Protein AF-A0A1Q8BHQ6-F1 (afdb_monomer)

Radius of gyration: 21.29 Å; Cα contacts (8 Å, |Δi|>4): 197; chains: 1; bounding box: 58×33×63 Å

Mean predicted aligned error: 10.58 Å

Solvent-accessible surface area (backbone atoms only — not comparable to full-atom values): 11448 Å² total; per-residue (Å²): 136,84,79,79,85,75,80,66,94,53,101,63,82,56,66,85,55,47,62,60,53,54,42,58,58,54,50,49,50,34,38,48,26,17,41,60,26,19,56,52,38,20,46,68,55,30,42,41,68,69,70,59,60,58,68,70,53,74,74,46,101,62,58,72,67,58,57,52,48,53,52,40,52,62,26,45,53,61,33,53,54,51,43,52,53,52,48,52,54,49,44,55,53,48,29,68,66,39,30,83,68,66,74,51,72,68,58,91,42,70,48,58,47,46,40,61,76,44,36,17,55,44,35,29,50,42,27,41,57,50,29,55,60,46,35,75,77,43,85,47,42,69,59,22,26,54,59,26,44,56,55,32,48,68,53,47,50,54,50,51,34,31,77,75,64,78,39,67,77,43,53,68,50,47,50,52,51,33,52,52,50,48,52,48,37,60,52,46,52,52,49,52,56,54,76,67,57,83,81,60,77,86,77,66,81,124

pLDDT: mean 76.46, std 15.58, range [36.22, 93.44]

Sequence (206 aa):
MVIKFEGNKNGGIPAAVLPGLLNSFSFFFVIIAALLPTPIASYSIVGEKVEKSLEPLLATPTTDGEILLGKSIAAFLPTIIATYAGATIFMILIDNVTHSTLGYLYFPNWTIGVILLLLAPLAAVLSVELNVIASARVSDVRAASQLGALMFLPFTAIYVAGEIGLISLDTNNLLIISAIVAALDVVLFRISTATFRRDEILTKWK

Secondary structure (DSSP, 8-state):
--------SS-SPPTTTHHHHHHHHHHHHHHHHHHTHHHHHHHHHHHHHHHTTHHHHTTSSS-HHHHHHHHHHHHHHHHHHHHHHHHHHHHHHHHHHHHHHHSS---S-HHHHHIIIIIHHHHHHHHHHHHHHHHHH-S-HHHHHHHHHTTHHHHHHHHHHHHTTSS--SHHHHHHHHHHHHHHHHHHHHHHHHHHSSSSTTTS--

Structure (mmCIF, N/CA/C/O backbone):
data_AF-A0A1Q8BHQ6-F1
#
_entry.id   AF-A0A1Q8BHQ6-F1
#
loop_
_atom_site.group_PDB
_atom_site.id
_atom_site.type_symbol
_atom_site.label_atom_id
_atom_site.label_alt_id
_atom_site.label_comp_id
_atom_site.label_asym_id
_atom_site.label_entity_id
_atom_site.label_seq_id
_atom_site.pdbx_PDB_ins_code
_atom_site.Cartn_x
_atom_site.Cartn_y
_atom_site.Cartn_z
_atom_site.occupancy
_atom_site.B_iso_or_equiv
_atom_site.auth_seq_id
_atom_site.auth_comp_id
_atom_site.auth_asym_id
_atom_site.auth_atom_id
_atom_site.pdbx_PDB_model_num
ATOM 1 N N . MET A 1 1 ? 20.034 -20.347 -27.333 1.00 39.38 1 MET A N 1
ATOM 2 C CA . MET A 1 1 ? 20.120 -18.985 -27.899 1.00 39.38 1 MET A CA 1
ATOM 3 C C . MET A 1 1 ? 20.861 -18.136 -26.878 1.00 39.38 1 MET A C 1
ATOM 5 O O . MET A 1 1 ? 20.277 -17.712 -25.895 1.00 39.38 1 MET A O 1
ATOM 9 N N . VAL A 1 2 ? 22.185 -18.074 -27.017 1.00 38.75 2 VAL A N 1
ATOM 10 C CA . VAL A 1 2 ? 23.100 -17.431 -26.064 1.00 38.75 2 VAL A CA 1
ATOM 11 C C . VAL A 1 2 ? 23.094 -15.941 -26.379 1.00 38.75 2 VAL A C 1
ATOM 13 O O . VAL A 1 2 ? 23.557 -15.539 -27.446 1.00 38.75 2 VAL A O 1
ATOM 16 N N . ILE A 1 3 ? 22.499 -15.135 -25.504 1.00 50.44 3 ILE A N 1
ATOM 17 C CA . ILE A 1 3 ? 22.493 -13.682 -25.665 1.00 50.44 3 ILE A CA 1
ATOM 18 C C . ILE A 1 3 ? 23.905 -13.196 -25.335 1.00 50.44 3 ILE A C 1
ATOM 20 O O . ILE A 1 3 ? 24.425 -13.434 -24.246 1.00 50.44 3 ILE A O 1
ATOM 24 N N . LYS A 1 4 ? 24.543 -12.591 -26.338 1.00 45.47 4 LYS A N 1
ATOM 25 C CA . LYS A 1 4 ? 25.877 -12.001 -26.272 1.00 45.47 4 LYS A CA 1
ATOM 26 C C . LYS A 1 4 ? 25.941 -10.977 -25.137 1.00 45.47 4 LYS A C 1
ATOM 28 O O . LYS A 1 4 ? 25.281 -9.945 -25.194 1.00 45.47 4 LYS A O 1
ATOM 33 N N . PHE A 1 5 ? 26.792 -11.247 -24.153 1.00 52.66 5 PHE A N 1
ATOM 34 C CA . PHE A 1 5 ? 27.358 -10.229 -23.278 1.00 52.66 5 PHE A CA 1
ATOM 35 C C . PHE A 1 5 ? 28.370 -9.416 -24.093 1.00 52.66 5 PHE A C 1
ATOM 37 O O . PHE A 1 5 ? 29.560 -9.727 -24.116 1.00 52.66 5 PHE A O 1
ATOM 44 N N . GLU A 1 6 ? 27.901 -8.394 -24.806 1.00 47.91 6 GLU A N 1
ATOM 45 C CA . GLU A 1 6 ? 28.789 -7.316 -25.235 1.00 47.91 6 GLU A CA 1
ATOM 46 C C . GLU A 1 6 ? 29.011 -6.389 -24.042 1.00 47.91 6 GLU A C 1
ATOM 48 O O . GLU A 1 6 ? 28.113 -5.686 -23.580 1.00 47.91 6 GLU A O 1
ATOM 53 N N . GLY A 1 7 ? 30.226 -6.467 -23.496 1.00 45.25 7 GLY A N 1
ATOM 54 C CA . GLY A 1 7 ? 30.693 -5.618 -22.415 1.00 45.25 7 GLY A CA 1
ATOM 55 C C . GLY A 1 7 ? 30.651 -4.151 -22.824 1.00 45.25 7 GLY A C 1
ATOM 56 O O . GLY A 1 7 ? 31.408 -3.709 -23.690 1.00 45.25 7 GLY A O 1
ATOM 57 N N . ASN A 1 8 ? 29.782 -3.393 -22.159 1.00 45.91 8 ASN A N 1
ATOM 58 C CA . ASN A 1 8 ? 29.818 -1.942 -22.181 1.00 45.91 8 ASN A CA 1
ATOM 59 C C . ASN A 1 8 ? 31.085 -1.478 -21.441 1.00 45.91 8 ASN A C 1
ATOM 61 O O . ASN A 1 8 ? 31.296 -1.815 -20.278 1.00 45.91 8 ASN A O 1
ATOM 65 N N . LYS A 1 9 ? 31.946 -0.723 -22.131 1.00 49.06 9 LYS A N 1
ATOM 66 C CA . LYS A 1 9 ? 33.250 -0.232 -21.643 1.00 49.06 9 LYS A CA 1
ATOM 67 C C . LYS A 1 9 ? 33.161 0.918 -20.632 1.00 49.06 9 LYS A C 1
ATOM 69 O O . LYS A 1 9 ? 34.187 1.469 -20.252 1.00 49.06 9 LYS A O 1
ATOM 74 N N . ASN A 1 10 ? 31.966 1.230 -20.147 1.00 47.62 10 ASN A N 1
ATOM 75 C CA . ASN A 1 10 ? 31.750 2.081 -18.989 1.00 47.62 10 ASN A CA 1
ATOM 76 C C . ASN A 1 10 ? 31.107 1.197 -17.924 1.00 47.62 10 ASN A C 1
ATOM 78 O O . ASN A 1 10 ? 30.099 0.563 -18.221 1.00 47.62 10 ASN A O 1
ATOM 82 N N . GLY A 1 11 ? 31.651 1.151 -16.706 1.00 54.62 11 GLY A N 1
ATOM 83 C CA . GLY A 1 11 ? 31.110 0.383 -15.572 1.00 54.62 11 GLY A CA 1
ATOM 84 C C . GLY A 1 11 ? 29.730 0.842 -15.069 1.00 54.62 11 GLY A C 1
ATOM 85 O O . GLY A 1 11 ? 29.457 0.757 -13.877 1.00 54.62 11 GLY A O 1
ATOM 86 N N . GLY A 1 12 ? 28.885 1.376 -15.953 1.00 60.91 12 GLY A N 1
ATOM 87 C CA . GLY A 1 12 ? 27.490 1.706 -15.714 1.00 60.91 12 GLY A CA 1
ATOM 88 C C . GLY A 1 12 ? 26.578 0.503 -15.947 1.00 60.91 12 GLY A C 1
ATOM 89 O O . GLY A 1 12 ? 26.888 -0.412 -16.712 1.00 60.91 12 GLY A O 1
ATOM 90 N N . ILE A 1 13 ? 25.435 0.519 -15.266 1.00 68.44 13 ILE A N 1
ATOM 91 C CA . ILE A 1 13 ? 24.413 -0.528 -15.334 1.00 68.44 13 ILE A CA 1
ATOM 92 C C . ILE A 1 13 ? 23.936 -0.687 -16.794 1.00 68.44 13 ILE A C 1
ATOM 94 O O . ILE A 1 13 ? 23.644 0.320 -17.444 1.00 68.44 13 ILE A O 1
ATOM 98 N N . PRO A 1 14 ? 23.833 -1.919 -17.333 1.00 76.69 14 PRO A N 1
ATOM 99 C CA . PRO A 1 14 ? 23.330 -2.140 -18.686 1.00 76.69 14 PRO A CA 1
ATOM 100 C C . PRO A 1 14 ? 21.912 -1.582 -18.864 1.00 76.69 14 PRO A C 1
ATOM 102 O O . PRO A 1 14 ? 21.030 -1.851 -18.047 1.00 76.69 14 PRO A O 1
ATOM 105 N N . ALA A 1 15 ? 21.662 -0.891 -19.981 1.00 75.38 15 ALA A N 1
ATOM 106 C CA . ALA A 1 15 ? 20.353 -0.308 -20.300 1.00 75.38 15 ALA A CA 1
ATOM 107 C C . ALA A 1 15 ? 19.204 -1.339 -20.317 1.00 75.38 15 ALA A C 1
ATOM 109 O O . ALA A 1 15 ? 18.057 -0.981 -20.085 1.00 75.38 15 ALA A O 1
ATOM 110 N N . ALA A 1 16 ? 19.506 -2.624 -20.539 1.00 77.06 16 ALA A N 1
ATOM 111 C CA . ALA A 1 16 ? 18.526 -3.711 -20.507 1.00 77.06 16 ALA A CA 1
ATOM 112 C C . ALA A 1 16 ? 18.042 -4.077 -19.090 1.00 77.06 16 ALA A C 1
ATOM 114 O O . ALA A 1 16 ? 16.918 -4.543 -18.931 1.00 77.06 16 ALA A O 1
ATOM 115 N N . VAL A 1 17 ? 18.877 -3.883 -18.064 1.00 80.81 17 VAL A N 1
ATOM 116 C CA . VAL A 1 17 ? 18.560 -4.245 -16.666 1.00 80.81 17 VAL A CA 1
ATOM 117 C C . VAL A 1 17 ? 17.918 -3.070 -15.925 1.00 80.81 17 VAL A C 1
ATOM 119 O O . VAL A 1 17 ? 17.148 -3.256 -14.985 1.00 80.81 17 VAL A O 1
ATOM 122 N N . LEU A 1 18 ? 18.206 -1.849 -16.380 1.00 82.81 18 LEU A N 1
ATOM 123 C CA . LEU A 1 18 ? 17.809 -0.617 -15.714 1.00 82.81 18 LEU A CA 1
ATOM 124 C C . LEU A 1 18 ? 16.280 -0.473 -15.530 1.00 82.81 18 LEU A C 1
ATOM 126 O O . LEU A 1 18 ? 15.874 -0.210 -14.402 1.00 82.81 18 LEU A O 1
ATOM 130 N N . PRO A 1 19 ? 15.408 -0.732 -16.529 1.00 82.56 19 PRO A N 1
ATOM 131 C CA . PRO A 1 19 ? 13.952 -0.654 -16.349 1.00 82.56 19 PRO A CA 1
ATOM 132 C C . PRO A 1 19 ? 13.392 -1.589 -15.270 1.00 82.56 19 PRO A C 1
ATOM 134 O O . PRO A 1 19 ? 12.522 -1.195 -14.496 1.00 82.56 19 PRO A O 1
ATOM 137 N N . GLY A 1 20 ? 13.905 -2.823 -15.191 1.00 81.00 20 GLY A N 1
ATOM 138 C CA . GLY A 1 20 ? 13.479 -3.787 -14.173 1.00 81.00 20 GLY A CA 1
ATOM 139 C C . GLY A 1 20 ? 13.805 -3.288 -12.769 1.00 81.00 20 GLY A C 1
ATOM 140 O O . GLY A 1 20 ? 12.936 -3.245 -11.904 1.00 81.00 20 GLY A O 1
ATOM 141 N N . LEU A 1 21 ? 15.029 -2.792 -12.589 1.00 84.44 21 LEU A N 1
ATOM 142 C CA . LEU A 1 21 ? 15.500 -2.230 -11.327 1.00 84.44 21 LEU A CA 1
ATOM 143 C C . LEU A 1 21 ? 14.734 -0.954 -10.932 1.00 84.44 21 LEU A C 1
ATOM 145 O O . LEU A 1 21 ? 14.407 -0.767 -9.762 1.00 84.44 21 LEU A O 1
ATOM 149 N N . LEU A 1 22 ? 14.370 -0.104 -11.899 1.00 87.19 22 LEU A N 1
ATOM 150 C CA . LEU A 1 22 ? 13.527 1.071 -11.650 1.00 87.19 22 LEU A CA 1
ATOM 151 C C . LEU A 1 22 ? 12.103 0.695 -11.210 1.00 87.19 22 LEU A C 1
ATOM 153 O O . LEU A 1 22 ? 11.532 1.377 -10.355 1.00 87.19 22 LEU A O 1
ATOM 157 N N . ASN A 1 23 ? 11.532 -0.390 -11.740 1.00 86.31 23 ASN A N 1
ATOM 158 C CA . ASN A 1 23 ? 10.233 -0.898 -11.284 1.00 86.31 23 ASN A CA 1
ATOM 159 C C . ASN A 1 23 ? 10.312 -1.445 -9.858 1.00 86.31 23 ASN A C 1
ATOM 161 O O . ASN A 1 23 ? 9.473 -1.093 -9.027 1.00 86.31 23 ASN A O 1
ATOM 165 N N . SER A 1 24 ? 11.353 -2.219 -9.548 1.00 86.81 24 SER A N 1
ATOM 166 C CA . SER A 1 24 ? 11.625 -2.681 -8.187 1.00 86.81 24 SER A CA 1
ATOM 167 C C . SER A 1 24 ? 11.776 -1.515 -7.211 1.00 86.81 24 SER A C 1
ATOM 169 O O . SER A 1 24 ? 11.160 -1.505 -6.147 1.00 86.81 24 SER A O 1
ATOM 171 N N . PHE A 1 25 ? 12.513 -0.470 -7.596 1.00 88.75 25 PHE A N 1
ATOM 172 C CA . PHE A 1 25 ? 12.672 0.719 -6.761 1.00 88.75 25 PHE A CA 1
ATOM 173 C C . PHE A 1 25 ? 11.379 1.515 -6.584 1.00 88.75 25 PHE A C 1
ATOM 175 O O . PHE A 1 25 ? 11.115 2.045 -5.505 1.00 88.75 25 PHE A O 1
ATOM 182 N N . SER A 1 26 ? 10.525 1.541 -7.605 1.00 89.56 26 SER A N 1
ATOM 183 C CA . SER A 1 26 ? 9.204 2.165 -7.507 1.00 89.56 26 SER A CA 1
ATOM 184 C C . SER A 1 26 ? 8.312 1.460 -6.477 1.00 89.56 26 SER A C 1
ATOM 186 O O . SER A 1 26 ? 7.470 2.099 -5.847 1.00 89.56 26 SER A O 1
ATOM 188 N N . PHE A 1 27 ? 8.512 0.159 -6.240 1.00 90.38 27 PHE A N 1
ATOM 189 C CA . PHE A 1 27 ? 7.738 -0.596 -5.255 1.00 90.38 27 PHE A CA 1
ATOM 190 C C . PHE A 1 27 ? 7.980 -0.129 -3.807 1.00 90.38 27 PHE A C 1
ATOM 192 O O . PHE A 1 27 ? 7.087 -0.247 -2.966 1.00 90.38 27 PHE A O 1
ATOM 199 N N . PHE A 1 28 ? 9.125 0.495 -3.502 1.00 91.88 28 PHE A N 1
ATOM 200 C CA . PHE A 1 28 ? 9.356 1.074 -2.172 1.00 91.88 28 PHE A CA 1
ATOM 201 C C . PHE A 1 28 ? 8.332 2.153 -1.807 1.00 91.88 28 PHE A C 1
ATOM 203 O O . PHE A 1 28 ? 8.046 2.320 -0.623 1.00 91.88 28 PHE A O 1
ATOM 210 N N . PHE A 1 29 ? 7.711 2.835 -2.776 1.00 91.38 29 PHE A N 1
ATOM 211 C CA . PHE A 1 29 ? 6.634 3.786 -2.481 1.00 91.38 29 PHE A CA 1
ATOM 212 C C . PHE A 1 29 ? 5.404 3.118 -1.859 1.00 91.38 29 PHE A C 1
ATOM 214 O O . PHE A 1 29 ? 4.754 3.736 -1.019 1.00 91.38 29 PHE A O 1
ATOM 221 N N . VAL A 1 30 ? 5.124 1.854 -2.195 1.00 91.31 30 VAL A N 1
ATOM 222 C CA . VAL A 1 30 ? 4.065 1.058 -1.549 1.00 91.31 30 VAL A CA 1
ATOM 223 C C . VAL A 1 30 ? 4.426 0.786 -0.093 1.00 91.31 30 VAL A C 1
ATOM 225 O O . VAL A 1 30 ? 3.611 0.991 0.801 1.00 91.31 30 VAL A O 1
ATOM 228 N N . ILE A 1 31 ? 5.672 0.372 0.154 1.00 91.88 31 ILE A N 1
ATOM 229 C CA . ILE A 1 31 ? 6.175 0.089 1.504 1.00 91.88 31 ILE A CA 1
ATOM 230 C C . ILE A 1 31 ? 6.127 1.360 2.362 1.00 91.88 31 ILE A C 1
ATOM 232 O O . ILE A 1 31 ? 5.671 1.324 3.504 1.00 91.88 31 ILE A O 1
ATOM 236 N N . ILE A 1 32 ? 6.542 2.499 1.802 1.00 90.81 32 ILE A N 1
ATOM 237 C CA . ILE A 1 32 ? 6.482 3.806 2.465 1.00 90.81 32 ILE A CA 1
ATOM 238 C C . ILE A 1 32 ? 5.027 4.194 2.759 1.00 90.81 32 ILE A C 1
ATOM 240 O O . ILE A 1 32 ? 4.728 4.586 3.885 1.00 90.81 32 ILE A O 1
ATOM 244 N N . ALA A 1 33 ? 4.117 4.047 1.790 1.00 89.75 33 ALA A N 1
ATOM 245 C CA . ALA A 1 33 ? 2.696 4.345 1.977 1.00 89.75 33 ALA A CA 1
ATOM 246 C C . ALA A 1 33 ? 2.047 3.476 3.066 1.00 89.75 33 ALA A C 1
ATOM 248 O O . ALA A 1 33 ? 1.189 3.959 3.797 1.00 89.75 33 ALA A O 1
ATOM 249 N N . ALA A 1 34 ? 2.490 2.226 3.220 1.00 88.88 34 ALA A N 1
ATOM 250 C CA . ALA A 1 34 ? 2.049 1.350 4.302 1.00 88.88 34 ALA A CA 1
ATOM 251 C C . ALA A 1 34 ? 2.656 1.725 5.667 1.00 88.88 34 ALA A C 1
ATOM 253 O O . ALA A 1 34 ? 2.024 1.515 6.699 1.00 88.88 34 ALA A O 1
ATOM 254 N N . LEU A 1 35 ? 3.878 2.266 5.708 1.00 88.75 35 LEU A N 1
ATOM 255 C CA . LEU A 1 35 ? 4.600 2.519 6.962 1.00 88.75 35 LEU A CA 1
ATOM 256 C C . LEU A 1 35 ? 4.298 3.893 7.579 1.00 88.75 35 LEU A C 1
ATOM 258 O O . LEU A 1 35 ? 4.186 4.013 8.799 1.00 88.75 35 LEU A O 1
ATOM 262 N N . LEU A 1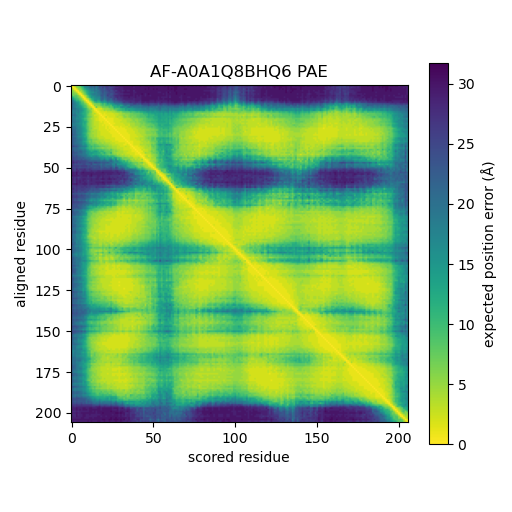 36 ? 4.162 4.929 6.750 1.00 87.06 36 LEU A N 1
ATOM 263 C CA . LEU A 1 36 ? 3.931 6.310 7.187 1.00 87.06 36 LEU A CA 1
ATOM 264 C C . LEU A 1 36 ? 2.669 6.547 8.047 1.00 87.06 36 LEU A C 1
ATOM 266 O O . LEU A 1 36 ? 2.765 7.333 8.994 1.00 87.06 36 LEU A O 1
ATOM 270 N N . PRO A 1 37 ? 1.509 5.904 7.798 1.00 85.12 37 PRO A N 1
ATOM 271 C CA . PRO A 1 37 ? 0.298 6.195 8.554 1.00 85.12 37 PRO A CA 1
ATOM 272 C C . PRO A 1 37 ? 0.308 5.537 9.940 1.00 85.12 37 PRO A C 1
ATOM 274 O O . PRO A 1 37 ? -0.379 6.013 10.841 1.00 85.12 37 PRO A O 1
ATOM 277 N N . THR A 1 38 ? 1.120 4.497 10.152 1.00 83.38 38 THR A N 1
ATOM 278 C CA . THR A 1 38 ? 1.218 3.737 11.407 1.00 83.38 38 THR A CA 1
ATOM 279 C C . THR A 1 38 ? 1.436 4.591 12.658 1.00 83.38 38 THR A C 1
ATOM 281 O O . THR A 1 38 ? 0.634 4.485 13.593 1.00 83.38 38 THR A O 1
ATOM 284 N N . PRO A 1 39 ? 2.489 5.429 12.744 1.00 80.00 39 PRO A N 1
ATOM 285 C CA . PRO A 1 39 ? 2.708 6.250 13.928 1.00 80.00 39 PRO A CA 1
ATOM 286 C C . PRO A 1 39 ? 1.569 7.255 14.129 1.00 80.00 39 PRO A C 1
ATOM 288 O O . PRO A 1 39 ? 1.108 7.422 15.254 1.00 80.00 39 PRO A O 1
ATOM 291 N N . ILE A 1 40 ? 1.065 7.869 13.055 1.00 79.94 40 ILE A N 1
ATOM 292 C CA . ILE A 1 40 ? -0.009 8.869 13.132 1.00 79.94 40 ILE A CA 1
ATOM 293 C C . ILE A 1 40 ? -1.297 8.228 13.674 1.00 79.94 40 ILE A C 1
ATOM 295 O O . ILE A 1 40 ? -1.915 8.760 14.599 1.00 79.94 40 ILE A O 1
ATOM 299 N N . ALA A 1 41 ? -1.663 7.051 13.161 1.00 76.62 41 ALA A N 1
ATOM 300 C CA . ALA A 1 41 ? -2.818 6.288 13.622 1.00 76.62 41 ALA A CA 1
ATOM 301 C C . ALA A 1 41 ? -2.651 5.822 15.080 1.00 76.62 41 ALA A C 1
ATOM 303 O O . ALA A 1 41 ? -3.554 6.004 15.896 1.00 76.62 41 ALA A O 1
ATOM 304 N N . SER A 1 42 ? -1.477 5.292 15.438 1.00 75.69 42 SER A N 1
ATOM 305 C CA . SER A 1 42 ? -1.194 4.812 16.798 1.00 75.69 42 SER A CA 1
ATOM 306 C C . SER A 1 42 ? -1.296 5.923 17.846 1.00 75.69 42 SER A C 1
ATOM 308 O O . SER A 1 42 ? -1.910 5.721 18.893 1.00 75.69 42 SER A O 1
ATOM 310 N N . TYR A 1 43 ? -0.737 7.104 17.565 1.00 74.06 43 TYR A N 1
ATOM 311 C CA . TYR A 1 43 ? -0.825 8.252 18.472 1.00 74.06 43 TYR A CA 1
ATOM 312 C C . TYR A 1 43 ? -2.254 8.788 18.591 1.00 74.06 43 TYR A C 1
ATOM 314 O O . TYR A 1 43 ? -2.686 9.100 19.697 1.00 74.06 43 TYR A O 1
ATOM 322 N N . SER A 1 44 ? -3.004 8.845 17.488 1.00 73.00 44 SER A N 1
ATOM 323 C CA . SER A 1 44 ? -4.376 9.369 17.493 1.00 73.00 44 SER A CA 1
ATOM 324 C C . SER A 1 44 ? -5.358 8.499 18.290 1.00 73.00 44 SER A C 1
ATOM 326 O O . SER A 1 44 ? -6.329 9.027 18.830 1.00 73.00 44 SER A O 1
ATOM 328 N N . ILE A 1 45 ? -5.105 7.186 18.378 1.00 68.19 45 ILE A N 1
ATOM 329 C CA . ILE A 1 45 ? -5.995 6.221 19.045 1.00 68.19 45 ILE A CA 1
ATOM 330 C C . ILE A 1 45 ? -5.524 5.905 20.468 1.00 68.19 45 ILE A C 1
ATOM 332 O O . ILE A 1 45 ? -6.289 6.004 21.426 1.00 68.19 45 ILE A O 1
ATOM 336 N N . VAL A 1 46 ? -4.257 5.512 20.629 1.00 63.22 46 VAL A N 1
ATOM 337 C CA . VAL A 1 46 ? -3.736 5.085 21.936 1.00 63.22 46 VAL A CA 1
ATOM 338 C C . VAL A 1 46 ? -3.385 6.286 22.810 1.00 63.22 46 VAL A C 1
ATOM 340 O O . VAL A 1 46 ? -3.530 6.206 24.026 1.00 63.22 46 VAL A O 1
ATOM 343 N N . GLY A 1 47 ? -2.990 7.415 22.212 1.00 55.84 47 GLY A N 1
ATOM 344 C CA . GLY A 1 47 ? -2.727 8.655 22.947 1.00 55.84 47 GLY A CA 1
ATOM 345 C C . GLY A 1 47 ? -3.947 9.125 23.740 1.00 55.84 47 GLY A C 1
ATOM 346 O O . GLY A 1 47 ? -3.830 9.386 24.932 1.00 55.84 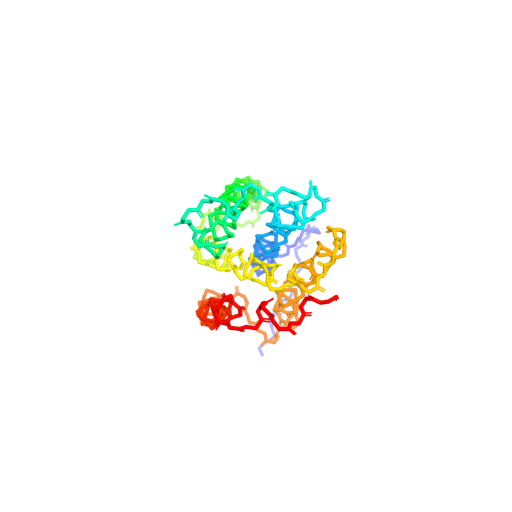47 GLY A O 1
ATOM 347 N N . GLU A 1 48 ? -5.138 9.101 23.138 1.00 63.69 48 GLU A N 1
ATOM 348 C CA . GLU A 1 48 ? -6.385 9.468 23.833 1.00 63.69 48 GLU A CA 1
ATOM 349 C C . GLU A 1 48 ? -6.758 8.504 24.962 1.00 63.69 48 GLU A C 1
ATOM 351 O O . GLU A 1 48 ? -7.254 8.923 26.011 1.00 63.69 48 GLU A O 1
ATOM 356 N N . LYS A 1 49 ? -6.460 7.211 24.791 1.00 59.53 49 LYS A N 1
ATOM 357 C CA . LYS A 1 49 ? -6.644 6.201 25.841 1.00 59.53 49 LYS A CA 1
ATOM 358 C C . LYS A 1 49 ? -5.734 6.464 27.048 1.00 59.53 49 LYS A C 1
ATOM 360 O O . LYS A 1 49 ? -6.143 6.216 28.180 1.00 59.53 49 LYS A O 1
ATOM 365 N N . VAL A 1 50 ? -4.520 6.970 26.814 1.00 55.50 50 VAL A N 1
ATOM 366 C CA . VAL A 1 50 ? -3.538 7.313 27.859 1.00 55.50 50 VAL A CA 1
ATOM 367 C C . VAL A 1 50 ? -3.864 8.656 28.524 1.00 55.50 50 VAL A C 1
ATOM 369 O O . VAL A 1 50 ? -3.727 8.778 29.741 1.00 55.50 50 VAL A O 1
ATOM 372 N N . GLU A 1 51 ? -4.351 9.638 27.764 1.00 57.34 51 GLU A N 1
ATOM 373 C CA . GLU A 1 51 ? -4.694 10.981 28.262 1.00 57.34 51 GLU A CA 1
ATOM 374 C C . GLU A 1 51 ? -6.049 11.058 28.996 1.00 57.34 51 GLU A C 1
ATOM 376 O O . GLU A 1 51 ? -6.396 12.112 29.526 1.00 57.34 51 GLU A O 1
ATOM 381 N N . LYS A 1 52 ? -6.806 9.951 29.086 1.00 56.59 52 LYS A N 1
ATOM 382 C CA . LYS A 1 52 ? -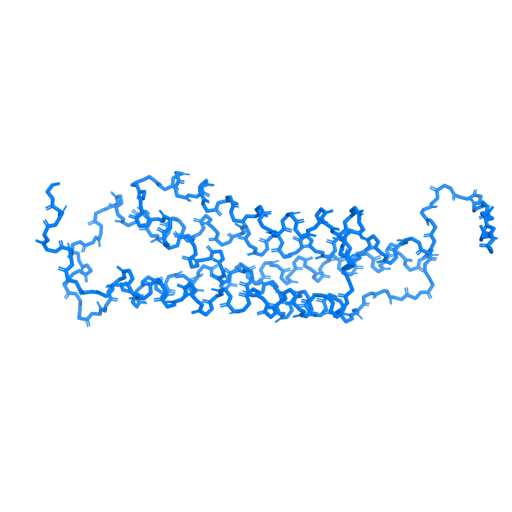8.148 9.874 29.707 1.00 56.59 52 LYS A CA 1
ATOM 383 C C . LYS A 1 52 ? -9.193 10.822 29.092 1.00 56.59 52 LYS A C 1
ATOM 385 O O . LYS A 1 52 ? -10.201 11.125 29.726 1.00 56.59 52 LYS A O 1
ATOM 390 N N . SER A 1 53 ? -9.033 11.232 27.835 1.00 54.53 53 SER A N 1
ATOM 391 C CA . SER A 1 53 ? -10.009 12.079 27.127 1.00 54.53 53 SER A CA 1
ATOM 392 C C . SER A 1 53 ? -11.236 11.313 26.596 1.00 54.53 53 SER A C 1
ATOM 394 O O . SER A 1 53 ? -12.009 11.847 25.804 1.00 54.53 53 SER A O 1
ATOM 396 N N . LEU A 1 54 ? -11.448 10.069 27.042 1.00 50.12 54 LEU A N 1
ATOM 397 C CA . LEU A 1 54 ? -12.605 9.242 26.678 1.00 50.12 54 LEU A CA 1
ATOM 398 C C . LEU A 1 54 ? -13.870 9.576 27.495 1.00 50.12 54 LEU A C 1
ATOM 400 O O . LEU A 1 54 ? -14.974 9.291 27.039 1.00 50.12 54 LEU A O 1
ATOM 404 N N . GLU A 1 55 ? -13.741 10.219 28.664 1.00 52.75 55 GLU A N 1
ATOM 405 C CA . GLU A 1 55 ? -14.894 10.635 29.487 1.00 52.75 55 GLU A CA 1
ATOM 406 C C . GLU A 1 55 ? -15.763 11.721 28.808 1.00 52.75 55 GLU A C 1
ATOM 408 O O . GLU A 1 55 ? -16.988 11.597 28.835 1.00 52.75 55 GLU A O 1
ATOM 413 N N . PRO A 1 56 ? -15.194 12.742 28.130 1.00 48.69 56 PRO A N 1
ATOM 414 C CA . PRO A 1 56 ? -15.973 13.716 27.361 1.00 48.69 56 PRO A CA 1
ATOM 415 C C . PRO A 1 56 ? -16.546 13.172 26.042 1.00 48.69 56 PRO A C 1
ATOM 417 O O . PRO A 1 56 ? -17.531 13.713 25.547 1.00 48.69 56 PRO A O 1
ATOM 420 N N . LEU A 1 57 ? -15.954 12.118 25.465 1.00 48.25 57 LEU A N 1
ATOM 421 C CA . LEU A 1 57 ? -16.382 11.549 24.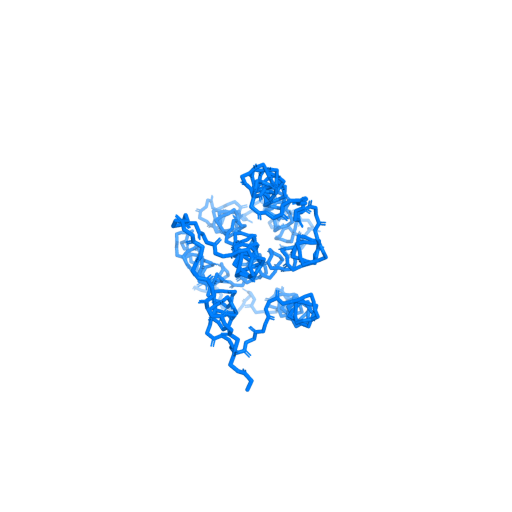178 1.00 48.25 57 LEU A CA 1
ATOM 422 C C . LEU A 1 57 ? -17.650 10.681 24.320 1.00 48.25 57 LEU A C 1
ATOM 424 O O . LEU A 1 57 ? -18.518 10.696 23.449 1.00 48.25 57 LEU A O 1
ATOM 428 N N . LEU A 1 58 ? -17.809 10.019 25.473 1.00 48.22 58 LEU A N 1
ATOM 429 C CA . LEU A 1 58 ? -19.023 9.286 25.869 1.00 48.22 58 LEU A CA 1
ATOM 430 C C . LEU A 1 58 ? -20.247 10.196 26.097 1.00 48.22 58 LEU A C 1
ATOM 432 O O . LEU A 1 58 ? -21.368 9.703 26.222 1.00 48.22 58 LEU A O 1
ATOM 436 N N . ALA A 1 59 ? -20.047 11.517 26.162 1.00 47.81 59 ALA A N 1
ATOM 437 C CA . ALA A 1 59 ? -21.111 12.508 26.316 1.00 47.81 59 ALA A CA 1
ATOM 438 C C . ALA A 1 59 ? -21.655 13.029 24.970 1.00 47.81 59 ALA A C 1
ATOM 440 O O . ALA A 1 59 ? -22.641 13.771 24.955 1.00 47.81 59 ALA A O 1
ATOM 441 N N . THR A 1 60 ? -21.048 12.643 23.839 1.00 52.03 60 THR A N 1
ATOM 442 C CA . THR A 1 60 ? -21.518 12.999 22.491 1.00 52.03 60 THR A CA 1
ATOM 443 C C . THR A 1 60 ? -22.301 11.855 21.835 1.00 52.03 60 THR A C 1
ATOM 445 O O . THR A 1 60 ? -21.913 10.698 21.964 1.00 52.03 60 THR A O 1
ATOM 448 N N . PRO A 1 61 ? -23.393 12.136 21.096 1.00 46.44 61 PRO A N 1
ATOM 449 C CA . PRO A 1 61 ? -24.247 11.123 20.470 1.00 46.44 61 PRO A CA 1
ATOM 450 C C . PRO A 1 61 ? -23.650 10.588 19.152 1.00 46.44 61 PRO A C 1
ATOM 452 O O . PRO A 1 61 ? -24.376 10.383 18.180 1.00 46.44 61 PRO A O 1
ATOM 455 N N . THR A 1 62 ? -22.332 10.392 19.098 1.00 51.84 62 THR A N 1
ATOM 456 C CA . THR A 1 62 ? -21.589 9.949 17.907 1.00 51.84 62 THR A CA 1
ATOM 457 C C . THR A 1 62 ? -20.943 8.599 18.205 1.00 51.84 62 THR A C 1
ATOM 459 O O . THR A 1 62 ? -20.463 8.379 19.314 1.00 51.84 62 THR A O 1
ATOM 462 N N . THR A 1 63 ? -20.936 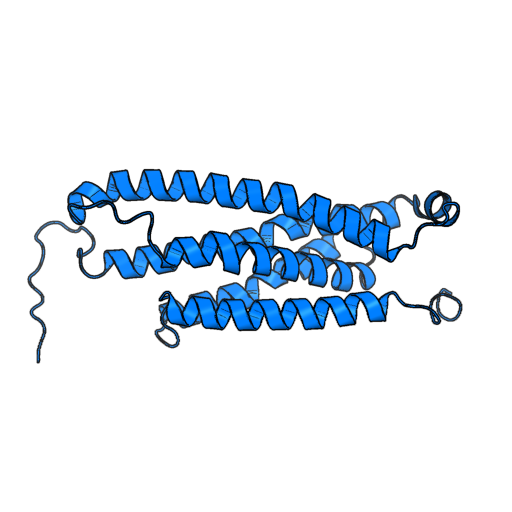7.669 17.252 1.00 56.38 63 THR A N 1
ATOM 463 C CA . THR A 1 63 ? -20.442 6.306 17.505 1.00 56.38 63 THR A CA 1
ATOM 464 C C . THR A 1 63 ? -18.910 6.306 17.606 1.00 56.38 63 THR A C 1
ATOM 466 O O . THR A 1 63 ? -18.256 6.853 16.720 1.00 56.38 63 THR A O 1
ATOM 469 N N . ASP A 1 64 ? -18.311 5.643 18.606 1.00 56.81 64 ASP A N 1
ATOM 470 C CA . ASP A 1 64 ? -16.841 5.559 18.775 1.00 56.81 64 ASP A CA 1
ATOM 471 C C . ASP A 1 64 ? -16.111 5.141 17.483 1.00 56.81 64 ASP A C 1
ATOM 473 O O . ASP A 1 64 ? -15.043 5.659 17.156 1.00 56.81 64 ASP A O 1
ATOM 477 N N . GLY A 1 65 ? -16.730 4.253 16.695 1.00 54.81 65 GLY A N 1
ATOM 478 C CA . GLY A 1 65 ? -16.217 3.806 15.398 1.00 54.81 65 GLY A CA 1
ATOM 479 C C . GLY A 1 65 ? -16.186 4.890 14.312 1.00 54.81 65 GLY A C 1
ATOM 480 O O . GLY A 1 65 ? -15.293 4.874 13.472 1.00 54.81 65 GLY A O 1
ATOM 481 N N . GLU A 1 66 ? -17.104 5.858 14.325 1.00 57.16 66 GLU A N 1
ATOM 482 C CA . GLU A 1 66 ? -17.122 6.971 13.360 1.00 57.16 66 GLU A CA 1
ATOM 483 C C . GLU A 1 66 ? -16.021 7.988 13.674 1.00 57.16 66 GLU A C 1
ATOM 485 O O . GLU A 1 66 ? -15.365 8.497 12.764 1.00 57.16 66 GLU A O 1
ATOM 490 N N . ILE A 1 67 ? -15.756 8.228 14.962 1.00 61.56 67 ILE A N 1
ATOM 491 C CA . ILE A 1 67 ? -14.662 9.099 15.409 1.00 61.56 67 ILE A CA 1
ATOM 492 C C . ILE A 1 67 ? -13.305 8.455 15.093 1.00 61.56 67 ILE A C 1
ATOM 494 O O . ILE A 1 67 ? -12.412 9.112 14.547 1.00 61.56 67 ILE A O 1
ATOM 498 N N . LEU A 1 68 ? -13.168 7.153 15.355 1.00 63.81 68 LEU A N 1
ATOM 499 C CA . LEU A 1 68 ? -11.989 6.365 14.991 1.00 63.81 68 LEU A CA 1
ATOM 500 C C . LEU A 1 68 ? -11.733 6.346 13.481 1.00 63.81 68 LEU A C 1
ATOM 502 O O . LEU A 1 68 ? -10.591 6.541 13.057 1.00 63.81 68 LEU A O 1
ATOM 506 N N . LEU A 1 69 ? -12.776 6.162 12.666 1.00 62.00 69 LEU A N 1
ATOM 507 C CA . LEU A 1 69 ? -12.670 6.221 11.206 1.00 62.00 69 LEU A CA 1
ATOM 508 C C . LEU A 1 69 ? -12.295 7.628 10.721 1.00 62.00 69 LEU A C 1
ATOM 510 O O . LEU A 1 69 ? -11.419 7.762 9.869 1.00 62.00 69 LEU A O 1
ATOM 514 N N . GLY A 1 70 ? -12.873 8.685 11.298 1.00 63.16 70 GLY A N 1
ATOM 515 C CA . GLY A 1 70 ? -12.512 10.068 10.969 1.00 63.16 70 GLY A CA 1
ATOM 516 C C . GLY A 1 70 ? -11.037 10.380 11.250 1.00 63.16 70 GLY A C 1
ATOM 517 O O . GLY A 1 70 ? -10.344 10.953 10.408 1.00 63.16 70 GLY A O 1
ATOM 518 N N . LYS A 1 71 ? -10.517 9.928 12.396 1.00 69.06 71 LYS A N 1
ATOM 519 C CA . LYS A 1 71 ? -9.094 10.053 12.769 1.00 69.06 71 LYS A CA 1
ATOM 520 C C . LYS A 1 71 ? -8.166 9.244 11.870 1.00 69.06 71 LYS A C 1
ATOM 522 O O . LYS A 1 71 ? -7.088 9.706 11.506 1.00 69.06 71 LYS A O 1
ATOM 527 N N . SER A 1 72 ? -8.608 8.050 11.501 1.00 69.44 72 SER A N 1
ATOM 528 C CA . SER A 1 72 ? -7.921 7.153 10.574 1.00 69.44 72 SER A CA 1
ATOM 529 C C . SER A 1 72 ? -7.775 7.792 9.187 1.00 69.44 72 SER A C 1
ATOM 531 O O . SER A 1 72 ? -6.683 7.816 8.618 1.00 69.44 72 SER A O 1
ATOM 533 N N . ILE A 1 73 ? -8.837 8.428 8.685 1.00 71.62 73 ILE A N 1
ATOM 534 C CA . ILE A 1 73 ? -8.818 9.193 7.428 1.00 71.62 73 ILE A CA 1
ATOM 535 C C . ILE A 1 73 ? -7.920 10.437 7.545 1.00 71.62 73 ILE A C 1
ATOM 537 O O . ILE A 1 73 ? -7.182 10.761 6.611 1.00 71.62 73 ILE A O 1
ATOM 541 N N . ALA A 1 74 ? -7.915 11.105 8.703 1.00 75.38 74 ALA A N 1
ATOM 542 C CA . ALA A 1 74 ? -7.025 12.237 8.962 1.00 75.38 74 ALA A CA 1
ATOM 543 C C . ALA A 1 74 ? -5.533 11.842 8.969 1.00 75.38 74 ALA A C 1
ATOM 545 O O . ALA A 1 74 ? -4.691 12.674 8.641 1.00 75.38 74 ALA A O 1
ATOM 546 N N . ALA A 1 75 ? -5.198 10.585 9.287 1.00 77.31 75 ALA A N 1
ATOM 547 C CA . ALA A 1 75 ? -3.842 10.036 9.171 1.00 77.31 75 ALA A CA 1
ATOM 548 C C . ALA A 1 75 ? -3.485 9.597 7.736 1.00 77.31 75 ALA A C 1
ATOM 550 O O . ALA A 1 75 ? -2.329 9.695 7.310 1.00 77.31 75 ALA A O 1
ATOM 551 N N . PHE A 1 76 ? -4.479 9.141 6.973 1.00 82.12 76 PHE A N 1
ATOM 552 C CA . PHE A 1 76 ? -4.323 8.710 5.583 1.00 82.12 76 PHE A CA 1
ATOM 553 C C . PHE A 1 76 ? -3.955 9.866 4.642 1.00 82.12 76 PHE A C 1
ATOM 555 O O . PHE A 1 76 ? -3.028 9.752 3.839 1.00 82.12 76 PHE A O 1
ATOM 562 N N . LEU A 1 77 ? -4.644 11.003 4.754 1.00 85.25 77 LEU A N 1
ATOM 563 C CA . LEU A 1 77 ? -4.452 12.130 3.839 1.00 85.25 77 LEU A CA 1
ATOM 564 C C . LEU A 1 77 ? -3.010 12.691 3.807 1.00 85.25 77 LEU A C 1
ATOM 566 O O . LEU A 1 77 ? -2.444 12.775 2.714 1.00 85.25 77 LEU A O 1
ATOM 570 N N . PRO A 1 78 ? -2.365 13.035 4.945 1.00 86.12 78 PRO A N 1
ATOM 571 C CA . PRO A 1 78 ? -0.984 13.522 4.934 1.00 86.12 78 PRO A CA 1
ATOM 572 C C . PRO A 1 78 ? -0.000 12.458 4.436 1.00 86.12 78 PRO A C 1
ATOM 574 O O . PRO A 1 78 ? 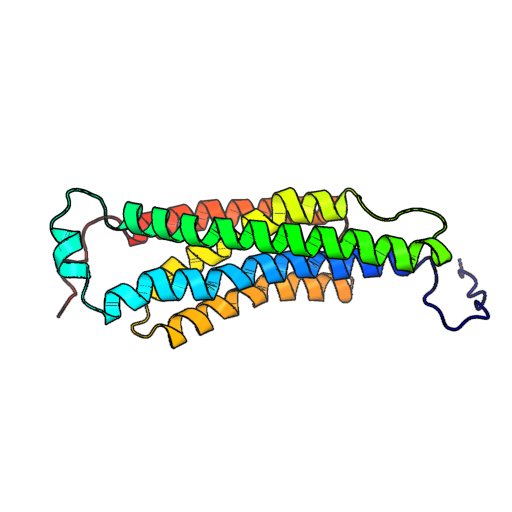0.998 12.798 3.804 1.00 86.12 78 PRO A O 1
ATOM 577 N N . THR A 1 79 ? -0.305 11.179 4.661 1.00 87.62 79 THR A N 1
ATOM 578 C CA . THR A 1 79 ? 0.503 10.054 4.183 1.00 87.62 79 THR A CA 1
ATOM 579 C C . THR A 1 79 ? 0.538 10.000 2.658 1.00 87.62 79 THR A C 1
ATOM 581 O O . THR A 1 79 ? 1.618 9.998 2.072 1.00 87.62 79 THR A O 1
ATOM 584 N N . ILE A 1 80 ? -0.624 10.023 2.001 1.00 90.88 80 ILE A N 1
ATOM 585 C CA . ILE A 1 80 ? -0.696 9.960 0.534 1.00 90.88 80 ILE A CA 1
ATOM 586 C C . ILE A 1 80 ? -0.051 11.180 -0.114 1.00 90.88 80 ILE A C 1
ATOM 588 O O . ILE A 1 80 ? 0.689 11.037 -1.088 1.00 90.88 80 ILE A O 1
ATOM 592 N N . ILE A 1 81 ? -0.268 12.370 0.452 1.00 91.31 81 ILE A N 1
ATOM 593 C CA . ILE A 1 81 ? 0.371 13.598 -0.032 1.00 91.31 81 ILE A CA 1
ATOM 594 C C . ILE A 1 81 ? 1.898 13.463 0.030 1.00 91.31 81 ILE A C 1
ATOM 596 O O . ILE A 1 81 ? 2.578 13.766 -0.953 1.00 91.31 81 ILE A O 1
ATOM 600 N N . ALA A 1 82 ? 2.440 12.967 1.146 1.00 91.00 82 ALA A N 1
ATOM 601 C CA . ALA A 1 82 ? 3.875 12.752 1.301 1.00 91.00 82 ALA A CA 1
ATOM 602 C C . ALA A 1 82 ? 4.416 11.707 0.310 1.00 91.00 82 ALA A C 1
ATOM 604 O O . ALA A 1 82 ? 5.449 11.943 -0.324 1.00 91.00 82 ALA A O 1
ATOM 605 N N . THR A 1 83 ? 3.708 10.589 0.114 1.00 91.44 83 THR A N 1
ATOM 606 C CA . THR A 1 83 ? 4.086 9.556 -0.862 1.00 91.44 83 THR A CA 1
ATOM 607 C C . THR A 1 83 ? 4.095 10.108 -2.287 1.00 91.44 83 THR A C 1
ATOM 609 O O . THR A 1 83 ? 5.050 9.865 -3.022 1.00 91.44 83 THR A O 1
ATOM 612 N N . TYR A 1 84 ? 3.082 10.881 -2.686 1.00 92.50 84 TYR A N 1
ATOM 613 C CA . TYR A 1 84 ? 2.992 11.440 -4.040 1.00 92.50 84 TYR A CA 1
ATOM 614 C C . TYR A 1 84 ? 4.038 12.526 -4.287 1.00 92.50 84 TYR A C 1
ATOM 616 O O . TYR A 1 84 ? 4.642 12.564 -5.363 1.00 92.50 84 TYR A O 1
ATOM 624 N N . ALA A 1 85 ? 4.299 13.378 -3.293 1.00 93.31 85 ALA A N 1
ATOM 625 C CA . ALA A 1 85 ? 5.369 14.365 -3.366 1.00 93.31 85 ALA A CA 1
ATOM 626 C C . ALA A 1 85 ? 6.736 13.678 -3.531 1.00 93.31 85 ALA A C 1
ATOM 628 O O . ALA A 1 85 ? 7.488 14.011 -4.448 1.00 93.31 85 ALA A O 1
ATOM 629 N N . GLY A 1 86 ? 7.023 12.666 -2.705 1.00 91.62 86 GLY A N 1
ATOM 630 C CA . GLY A 1 86 ? 8.256 11.881 -2.794 1.00 91.62 86 GLY A CA 1
ATOM 631 C C . GLY A 1 86 ? 8.399 11.152 -4.132 1.00 91.62 86 GLY A C 1
ATOM 632 O O . GLY A 1 86 ? 9.465 11.199 -4.745 1.00 91.62 86 GLY A O 1
ATOM 633 N N . ALA A 1 87 ? 7.321 10.542 -4.626 1.00 91.56 87 ALA A N 1
ATOM 634 C CA . ALA A 1 87 ? 7.318 9.852 -5.911 1.00 91.56 87 ALA A CA 1
ATOM 635 C C . ALA A 1 87 ? 7.540 10.809 -7.086 1.00 91.56 87 ALA A C 1
ATOM 637 O O . ALA A 1 87 ? 8.284 10.486 -8.008 1.00 91.56 87 ALA A O 1
ATOM 638 N N . THR A 1 88 ? 6.959 12.009 -7.037 1.00 92.06 88 THR A N 1
ATOM 639 C CA . THR A 1 88 ? 7.162 13.039 -8.066 1.00 92.06 88 THR A CA 1
ATOM 640 C C . THR A 1 88 ? 8.619 13.483 -8.125 1.00 92.06 88 THR A C 1
ATOM 642 O O . THR A 1 88 ? 9.212 13.515 -9.203 1.00 92.06 88 THR A O 1
ATOM 645 N N . ILE A 1 89 ? 9.225 13.761 -6.966 1.00 93.44 89 ILE A N 1
ATOM 646 C CA . ILE A 1 89 ? 10.647 14.119 -6.878 1.00 93.44 89 ILE A CA 1
ATOM 647 C C . ILE A 1 89 ? 11.516 12.973 -7.412 1.00 93.44 89 ILE A C 1
ATOM 649 O O . ILE A 1 89 ? 12.423 13.211 -8.207 1.00 93.44 89 ILE A O 1
ATOM 653 N N . PHE A 1 90 ? 11.216 11.731 -7.026 1.00 91.44 90 PHE A N 1
ATOM 654 C CA . PHE A 1 90 ? 11.936 10.549 -7.496 1.00 91.44 90 PHE A CA 1
ATOM 655 C C . PHE A 1 90 ? 11.863 10.378 -9.015 1.00 91.44 90 PHE A C 1
ATOM 657 O O . 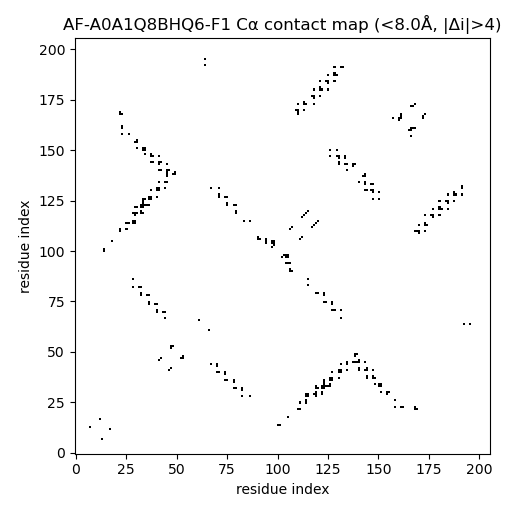PHE A 1 90 ? 12.905 10.204 -9.640 1.00 91.44 90 PHE A O 1
ATOM 664 N N . MET A 1 91 ? 10.671 10.479 -9.614 1.00 90.75 91 MET A N 1
ATOM 665 C CA . MET A 1 91 ? 10.496 10.366 -11.067 1.00 90.75 91 MET A CA 1
ATOM 666 C C . MET A 1 91 ? 11.348 11.402 -11.806 1.00 90.75 91 MET A C 1
ATOM 668 O O . MET A 1 91 ? 12.131 11.038 -12.680 1.00 90.75 91 MET A O 1
ATOM 672 N N . ILE A 1 92 ? 11.279 12.670 -11.383 1.00 90.69 92 ILE A N 1
ATOM 673 C CA . ILE A 1 92 ? 12.054 13.759 -11.992 1.00 90.69 92 ILE A CA 1
ATOM 674 C C . ILE A 1 92 ? 13.559 13.490 -11.870 1.00 90.69 92 ILE A C 1
ATOM 676 O O . ILE A 1 92 ? 14.288 13.608 -12.854 1.00 90.69 92 ILE A O 1
ATOM 680 N N . LEU A 1 93 ? 14.051 13.130 -10.682 1.00 90.19 93 LEU A N 1
ATOM 681 C CA . LEU A 1 93 ? 15.482 12.893 -10.469 1.00 90.19 93 LEU A CA 1
ATOM 682 C C . LEU A 1 93 ? 15.993 11.694 -11.273 1.00 90.19 93 LEU A C 1
ATOM 684 O O . LEU A 1 93 ? 17.057 11.779 -11.888 1.00 90.19 93 LEU A O 1
ATOM 688 N N . ILE A 1 94 ? 15.235 10.597 -11.300 1.00 88.25 94 ILE A N 1
ATOM 689 C CA . ILE A 1 94 ? 15.618 9.394 -12.037 1.00 88.25 94 ILE A CA 1
ATOM 690 C C . ILE A 1 94 ? 15.612 9.640 -13.537 1.00 88.25 94 ILE A C 1
ATOM 692 O O . ILE A 1 94 ? 16.562 9.215 -14.193 1.00 88.25 94 ILE A O 1
ATOM 696 N N . ASP A 1 95 ? 14.618 10.345 -14.077 1.00 86.75 95 ASP A N 1
ATOM 697 C CA . ASP A 1 95 ? 14.610 10.687 -15.499 1.00 86.75 95 ASP A CA 1
ATOM 698 C C . ASP A 1 95 ? 15.825 11.546 -15.856 1.00 86.75 95 ASP A C 1
ATOM 700 O O . ASP A 1 95 ? 16.508 11.246 -16.830 1.00 86.75 95 ASP A O 1
ATOM 704 N N . ASN A 1 96 ? 16.184 12.535 -15.030 1.00 86.31 96 ASN A N 1
ATOM 705 C CA . ASN A 1 96 ? 17.378 13.358 -15.261 1.00 86.31 96 ASN A CA 1
ATOM 706 C C . ASN A 1 96 ? 18.680 12.537 -15.275 1.00 86.31 96 ASN A C 1
ATOM 708 O O . ASN A 1 96 ? 19.540 12.753 -16.130 1.00 86.31 96 ASN A O 1
ATOM 712 N N . VAL A 1 97 ? 18.834 11.583 -14.353 1.00 84.81 97 VAL A N 1
ATOM 713 C CA . VAL A 1 97 ? 20.031 10.725 -14.275 1.00 84.81 97 VAL A CA 1
ATOM 714 C C . VAL A 1 97 ? 20.062 9.711 -15.423 1.00 84.81 97 VAL A C 1
ATOM 716 O O . VAL A 1 97 ? 21.097 9.485 -16.057 1.00 84.81 97 VAL A O 1
ATOM 719 N N . THR A 1 98 ? 18.913 9.113 -15.713 1.00 82.56 98 THR A N 1
ATOM 720 C CA . THR A 1 98 ? 18.790 7.956 -16.599 1.00 82.56 98 THR A CA 1
ATOM 721 C C . THR A 1 98 ? 18.680 8.344 -18.072 1.00 82.56 98 THR A C 1
ATOM 723 O O . THR A 1 98 ? 19.029 7.539 -18.939 1.00 82.56 98 THR A O 1
ATOM 726 N N . HIS A 1 99 ? 18.284 9.583 -18.380 1.00 79.50 99 HIS A N 1
ATOM 727 C CA . HIS A 1 99 ? 18.145 10.081 -19.751 1.00 79.50 99 HIS A CA 1
ATOM 728 C C . HIS A 1 99 ? 19.408 9.851 -20.598 1.00 79.50 99 HIS A C 1
ATOM 730 O O . HIS A 1 99 ? 19.319 9.447 -21.754 1.00 79.50 99 HIS A O 1
ATOM 736 N N . SER A 1 100 ? 20.594 10.024 -20.005 1.00 74.94 100 SER A N 1
ATOM 737 C CA . SER A 1 100 ? 21.884 9.782 -20.672 1.00 74.94 100 SER A CA 1
ATOM 738 C C . SER A 1 100 ? 22.129 8.317 -21.064 1.00 74.94 100 SER A C 1
ATOM 740 O O . SER A 1 100 ? 22.875 8.050 -22.003 1.00 74.94 100 SER A O 1
ATOM 742 N N . THR A 1 101 ? 21.515 7.370 -20.348 1.00 76.94 101 THR A N 1
ATOM 743 C CA . THR A 1 101 ? 21.729 5.923 -20.510 1.00 76.94 101 THR A CA 1
ATOM 744 C C . THR A 1 101 ? 20.616 5.262 -21.327 1.00 76.94 101 THR A C 1
ATOM 746 O O . THR A 1 101 ? 20.903 4.369 -22.121 1.00 76.94 101 THR A O 1
ATOM 749 N N . LEU A 1 102 ? 19.357 5.686 -21.154 1.00 76.38 102 LEU A N 1
ATOM 750 C CA . LEU A 1 102 ? 18.205 5.141 -21.887 1.00 76.38 102 LEU A CA 1
ATOM 751 C C . LEU A 1 102 ? 17.898 5.893 -23.190 1.00 76.38 102 LEU A C 1
ATOM 753 O O . LEU A 1 102 ? 17.350 5.294 -24.110 1.00 76.38 102 LEU A O 1
ATOM 757 N N . GLY A 1 103 ? 18.236 7.183 -23.292 1.00 74.94 103 GLY A N 1
ATOM 758 C CA . GLY A 1 103 ? 17.914 8.020 -24.456 1.00 74.94 103 GLY A CA 1
ATOM 759 C C . GLY A 1 103 ? 16.442 8.446 -24.560 1.00 74.94 103 GLY A C 1
ATOM 760 O O . GLY A 1 103 ? 16.065 9.087 -25.537 1.00 74.94 103 GLY A O 1
ATOM 761 N N . TYR A 1 104 ? 15.612 8.104 -23.571 1.00 78.81 104 TYR A N 1
ATOM 762 C CA . TYR A 1 104 ? 14.216 8.527 -23.427 1.00 78.81 104 TYR A CA 1
ATOM 763 C C . TYR A 1 104 ? 13.874 8.716 -21.938 1.00 78.81 104 TYR A C 1
ATOM 765 O O . TYR A 1 104 ? 14.604 8.226 -21.071 1.00 78.81 104 TYR A O 1
ATOM 773 N N . LEU A 1 105 ? 12.782 9.430 -21.634 1.00 81.19 105 LEU A N 1
ATOM 774 C CA . LEU A 1 105 ? 12.261 9.536 -20.264 1.00 81.19 105 LEU A CA 1
ATOM 775 C C . LEU A 1 105 ? 11.518 8.252 -19.889 1.00 81.19 105 LEU A C 1
ATOM 777 O O . LEU A 1 105 ? 10.609 7.831 -20.606 1.00 81.19 105 LEU A O 1
ATOM 781 N N . TYR A 1 106 ? 11.914 7.630 -18.781 1.00 80.69 106 TYR A N 1
ATOM 782 C CA . TYR A 1 106 ? 11.337 6.363 -18.336 1.00 80.69 106 TYR A CA 1
ATOM 783 C C . TYR A 1 106 ? 10.015 6.568 -17.597 1.00 80.69 106 TYR A C 1
ATOM 785 O O . TYR A 1 106 ? 9.096 5.752 -17.725 1.00 80.69 106 TYR A O 1
ATOM 793 N N . PHE A 1 107 ? 9.917 7.646 -16.820 1.00 84.06 107 PHE A N 1
ATOM 794 C CA . PHE A 1 107 ? 8.687 8.048 -16.160 1.00 84.06 107 PHE A CA 1
ATOM 795 C C . PHE A 1 107 ? 7.989 9.183 -16.932 1.00 84.06 107 PHE A C 1
ATOM 797 O O . PHE A 1 107 ? 8.633 9.962 -17.634 1.00 84.06 107 PHE A O 1
ATOM 804 N N . PRO A 1 108 ? 6.652 9.295 -16.830 1.00 84.44 108 PRO A N 1
ATOM 805 C CA . PRO A 1 108 ? 5.718 8.375 -16.175 1.00 84.44 108 PRO A CA 1
ATOM 806 C C . PRO A 1 108 ? 5.428 7.118 -17.020 1.00 84.44 108 PRO A C 1
ATOM 808 O O . PRO A 1 108 ? 5.195 7.200 -18.223 1.00 84.44 108 PRO A O 1
ATOM 811 N N . ASN A 1 109 ? 5.368 5.951 -16.371 1.00 87.19 109 ASN A N 1
ATOM 812 C CA . ASN A 1 109 ? 4.984 4.675 -16.988 1.00 87.19 109 ASN A CA 1
ATOM 813 C C . ASN A 1 109 ? 3.743 4.062 -16.310 1.00 87.19 109 ASN A C 1
ATOM 815 O O . ASN A 1 109 ? 3.298 4.515 -15.253 1.00 87.19 109 ASN A O 1
ATOM 819 N N . TRP A 1 110 ? 3.174 3.012 -16.908 1.00 87.44 110 TRP A N 1
ATOM 820 C CA . TRP A 1 110 ? 1.960 2.374 -16.380 1.00 87.44 110 TRP A CA 1
ATOM 821 C C . TRP A 1 110 ? 2.180 1.694 -15.021 1.00 87.44 110 TRP A C 1
ATOM 823 O O . TRP A 1 110 ? 1.296 1.722 -14.169 1.00 87.44 110 TRP A O 1
ATOM 833 N N . THR A 1 111 ? 3.370 1.135 -14.784 1.00 88.50 111 THR A N 1
ATOM 834 C CA . THR A 1 111 ? 3.747 0.481 -13.521 1.00 88.50 111 THR A CA 1
ATOM 835 C C . THR A 1 111 ? 3.677 1.454 -12.345 1.00 88.50 111 THR A C 1
ATOM 837 O O . THR A 1 111 ? 3.001 1.168 -11.357 1.00 88.50 111 THR A O 1
ATOM 840 N N . ILE A 1 112 ? 4.309 2.628 -12.454 1.00 88.44 112 ILE A N 1
ATOM 841 C CA . ILE A 1 112 ? 4.263 3.638 -11.390 1.00 88.44 112 ILE A CA 1
ATOM 842 C C . ILE A 1 112 ? 2.871 4.257 -11.258 1.00 88.44 112 ILE A C 1
ATOM 844 O O . ILE A 1 112 ? 2.457 4.578 -10.150 1.00 88.44 112 ILE A O 1
ATOM 848 N N . GLY A 1 113 ? 2.116 4.355 -12.358 1.00 89.44 113 GLY A N 1
ATOM 849 C CA . GLY A 1 113 ? 0.715 4.774 -12.328 1.00 89.44 113 GLY A CA 1
ATOM 850 C C . GLY A 1 113 ? -0.144 3.847 -11.466 1.00 89.44 113 GLY A C 1
ATOM 851 O O . GLY A 1 113 ? -0.859 4.323 -10.588 1.00 89.44 113 GLY A O 1
ATOM 852 N N . VAL A 1 114 ? -0.025 2.527 -11.651 1.00 91.25 114 VAL A N 1
ATOM 853 C CA . VAL A 1 114 ? -0.727 1.530 -10.820 1.00 91.25 114 VAL A CA 1
ATOM 854 C C . VAL A 1 114 ? -0.238 1.576 -9.371 1.00 91.25 114 VAL A C 1
ATOM 856 O O . VAL A 1 114 ? -1.052 1.542 -8.450 1.00 91.25 114 VAL A O 1
ATOM 859 N N . ILE A 1 115 ? 1.074 1.699 -9.152 1.00 91.44 115 ILE A N 1
ATOM 860 C CA . ILE A 1 115 ? 1.641 1.796 -7.802 1.00 91.44 115 ILE A CA 1
ATOM 861 C C . ILE A 1 115 ? 1.081 3.008 -7.061 1.00 91.44 115 ILE A C 1
ATOM 863 O O . ILE A 1 115 ? 0.593 2.859 -5.947 1.00 91.44 115 ILE A O 1
ATOM 867 N N . LEU A 1 116 ? 1.134 4.194 -7.665 1.00 91.50 116 LEU A N 1
ATOM 868 C CA . LEU A 1 116 ? 0.747 5.428 -6.991 1.00 91.50 116 LEU A CA 1
ATOM 869 C C . LEU A 1 116 ? -0.765 5.578 -6.882 1.00 91.50 116 LEU A C 1
ATOM 871 O O . LEU A 1 116 ? -1.238 5.946 -5.820 1.00 91.50 116 LEU A O 1
ATOM 875 N N . LEU A 1 117 ? -1.531 5.291 -7.935 1.00 90.62 117 LEU A N 1
ATOM 876 C CA . LEU A 1 117 ? -2.972 5.567 -7.937 1.00 90.62 117 LEU A CA 1
ATOM 877 C C . LEU A 1 117 ? -3.819 4.450 -7.328 1.00 90.62 117 LEU A C 1
ATOM 879 O O . LEU A 1 117 ? -4.966 4.704 -6.966 1.00 90.62 117 LEU A O 1
ATOM 883 N N . LEU A 1 118 ? -3.285 3.230 -7.236 1.00 91.25 118 LEU A N 1
ATOM 884 C CA . LEU A 1 118 ? -4.042 2.069 -6.780 1.00 91.25 118 LEU A CA 1
ATOM 885 C C . LEU A 1 118 ? -3.382 1.419 -5.566 1.00 91.25 118 LEU A C 1
ATOM 887 O O . LEU A 1 118 ? -3.941 1.443 -4.473 1.00 91.25 118 LEU A O 1
ATOM 891 N N . LEU A 1 119 ? -2.176 0.877 -5.731 1.00 91.12 119 LEU A N 1
ATOM 892 C CA . LEU A 1 119 ? -1.577 0.022 -4.709 1.00 91.12 119 LEU A CA 1
ATOM 893 C C . LEU A 1 119 ? -1.160 0.792 -3.447 1.00 91.12 119 LEU A C 1
ATOM 895 O O . LEU A 1 119 ? -1.377 0.300 -2.347 1.00 91.12 119 LEU A O 1
ATOM 899 N N . ALA A 1 120 ? -0.586 1.990 -3.580 1.00 91.56 120 ALA A N 1
ATOM 900 C CA . ALA A 1 120 ? -0.158 2.811 -2.447 1.00 91.56 120 ALA A CA 1
ATOM 901 C C . ALA A 1 120 ? -1.342 3.314 -1.591 1.00 91.56 120 ALA A C 1
ATOM 903 O O . ALA A 1 120 ? -1.276 3.159 -0.371 1.00 91.56 120 ALA A O 1
ATOM 904 N N . PRO A 1 121 ? -2.443 3.841 -2.170 1.00 90.75 121 PRO A N 1
ATOM 905 C CA . PRO A 1 121 ? -3.666 4.141 -1.430 1.00 90.75 121 PRO A CA 1
ATOM 906 C C . PRO A 1 121 ? -4.236 2.928 -0.698 1.00 90.75 121 PRO A C 1
ATOM 908 O O . PRO A 1 121 ? -4.511 3.022 0.493 1.00 90.75 121 PRO A O 1
ATOM 911 N N . LEU A 1 122 ? -4.353 1.783 -1.373 1.00 90.94 122 LEU A N 1
ATOM 912 C CA . LEU A 1 122 ? -4.850 0.554 -0.750 1.00 90.94 122 LEU A CA 1
ATOM 913 C C . LEU A 1 122 ? -3.937 0.099 0.399 1.00 90.94 122 LEU A C 1
ATOM 915 O O . LEU A 1 122 ? -4.397 -0.176 1.498 1.00 90.94 122 LEU A O 1
ATOM 919 N N . ALA A 1 123 ? -2.618 0.128 0.200 1.00 90.50 123 ALA A N 1
ATOM 920 C CA . ALA A 1 123 ? -1.653 -0.224 1.240 1.00 90.50 123 ALA A CA 1
ATOM 921 C C . ALA A 1 123 ? -1.729 0.699 2.470 1.00 90.50 123 ALA A C 1
ATOM 923 O O . ALA A 1 123 ? -1.587 0.237 3.606 1.00 90.50 123 ALA A O 1
ATOM 924 N N . ALA A 1 124 ? -1.968 1.995 2.259 1.00 89.44 124 ALA A N 1
ATOM 925 C CA . ALA A 1 124 ? -2.167 2.945 3.345 1.00 89.44 124 ALA A CA 1
ATOM 926 C C . ALA A 1 124 ? -3.485 2.687 4.098 1.00 89.44 124 ALA A C 1
ATOM 928 O O . ALA A 1 124 ? -3.481 2.728 5.328 1.00 89.44 124 ALA A O 1
ATOM 929 N N . VAL A 1 125 ? -4.583 2.370 3.398 1.00 87.19 125 VAL A N 1
ATOM 930 C CA . VAL A 1 125 ? -5.858 1.970 4.028 1.00 87.19 125 VAL A CA 1
ATOM 931 C C . VAL A 1 125 ? -5.670 0.705 4.864 1.00 87.19 125 VAL A C 1
ATOM 933 O O . VAL A 1 125 ? -5.964 0.727 6.060 1.00 87.19 125 VAL A O 1
ATOM 936 N N . LEU A 1 126 ? -5.077 -0.339 4.284 1.00 87.88 126 LEU A N 1
ATOM 937 C CA . LEU A 1 126 ? -4.790 -1.604 4.960 1.00 87.88 126 LEU A CA 1
ATOM 938 C C . LEU A 1 126 ? -4.010 -1.394 6.263 1.00 87.88 126 LEU A C 1
ATOM 940 O O . LEU A 1 126 ? -4.340 -1.951 7.313 1.00 87.88 126 LEU A O 1
ATOM 944 N N . SER A 1 127 ? -2.967 -0.563 6.206 1.00 86.31 127 SER A N 1
ATOM 945 C CA . SER A 1 127 ? -2.136 -0.244 7.367 1.00 86.31 127 SER A CA 1
ATOM 946 C C . SER A 1 127 ? -2.918 0.482 8.461 1.00 86.31 127 SER A C 1
ATOM 948 O O . SER A 1 127 ? -2.760 0.182 9.649 1.00 86.31 127 SER A O 1
ATOM 950 N N . VAL A 1 128 ? -3.789 1.415 8.080 1.00 82.75 128 VAL A N 1
ATOM 951 C CA . VAL A 1 128 ? -4.642 2.149 9.017 1.00 82.75 128 VAL A CA 1
ATOM 952 C C . VAL A 1 128 ? -5.652 1.212 9.684 1.00 82.75 128 VAL A C 1
ATOM 954 O O . VAL A 1 128 ? -5.751 1.208 10.912 1.00 82.75 128 VAL A O 1
ATOM 957 N N . GLU A 1 129 ? -6.344 0.367 8.919 1.00 79.44 129 GLU A N 1
ATOM 958 C CA . GLU A 1 129 ? -7.316 -0.598 9.455 1.00 79.44 129 GLU A CA 1
ATOM 959 C C . GLU A 1 129 ? -6.671 -1.597 10.423 1.00 79.44 129 GLU A C 1
ATOM 961 O O . GLU A 1 129 ? -7.199 -1.866 11.507 1.00 79.44 129 GLU A O 1
ATOM 966 N N . LEU A 1 130 ? -5.490 -2.109 10.078 1.00 79.00 130 LEU A N 1
ATOM 967 C CA . LEU A 1 130 ? -4.752 -3.024 10.945 1.00 79.00 130 LEU A CA 1
ATOM 968 C C . LEU A 1 130 ? -4.202 -2.330 12.191 1.00 79.00 130 LEU A C 1
ATOM 970 O O . LEU A 1 130 ? -4.223 -2.930 13.266 1.00 79.00 130 LEU A O 1
ATOM 974 N N . ASN A 1 131 ? -3.766 -1.071 12.092 1.00 77.75 131 ASN A N 1
ATOM 975 C CA . ASN A 1 131 ? -3.373 -0.286 13.264 1.00 77.75 131 ASN A CA 1
ATOM 976 C C . ASN A 1 131 ? -4.543 -0.057 14.215 1.00 77.75 131 ASN A C 1
ATOM 978 O O . ASN A 1 131 ? -4.365 -0.167 15.427 1.00 77.75 131 ASN A O 1
ATOM 982 N N . VAL A 1 132 ? -5.743 0.203 13.694 1.00 74.81 132 VAL A N 1
ATOM 983 C CA . VAL A 1 132 ? -6.954 0.311 14.518 1.00 74.81 132 VAL A CA 1
ATOM 984 C C . VAL A 1 132 ? -7.172 -0.990 15.298 1.00 74.81 132 VAL A C 1
ATOM 986 O O . VAL A 1 132 ? -7.305 -0.961 16.522 1.00 74.81 132 VAL A O 1
ATOM 989 N N . ILE A 1 133 ? -7.095 -2.146 14.634 1.00 74.56 133 ILE A N 1
ATOM 990 C CA . ILE A 1 133 ? -7.259 -3.455 15.287 1.00 74.56 133 ILE A CA 1
ATOM 991 C C . ILE A 1 133 ? -6.132 -3.736 16.301 1.00 74.56 133 ILE A C 1
ATOM 993 O O . ILE A 1 133 ? -6.393 -4.251 17.391 1.00 74.56 133 ILE A O 1
ATOM 997 N N . ALA A 1 134 ? -4.882 -3.401 15.972 1.00 74.81 134 ALA A N 1
ATOM 998 C CA . ALA A 1 134 ? -3.730 -3.608 16.850 1.00 74.81 134 ALA A CA 1
ATOM 999 C C . ALA A 1 134 ? -3.783 -2.699 18.089 1.00 74.81 134 ALA A C 1
ATOM 1001 O O . ALA A 1 134 ? -3.538 -3.158 19.206 1.00 74.81 134 ALA A O 1
ATOM 1002 N N . SER A 1 135 ? -4.171 -1.436 17.910 1.00 69.31 135 SER A N 1
ATOM 1003 C CA . SER A 1 135 ? -4.316 -0.451 18.987 1.00 69.31 135 SER A CA 1
ATOM 1004 C C . SER A 1 135 ? -5.397 -0.840 19.999 1.00 69.31 135 SER A C 1
ATOM 1006 O O . SER A 1 135 ? -5.229 -0.607 21.194 1.00 69.31 135 SER A O 1
ATOM 1008 N N . ALA A 1 136 ? -6.457 -1.534 19.567 1.00 68.75 136 ALA A N 1
ATOM 1009 C CA . ALA A 1 136 ? -7.477 -2.058 20.475 1.00 68.75 136 ALA A CA 1
ATOM 1010 C C . ALA A 1 136 ? -6.909 -3.083 21.478 1.00 68.75 136 ALA A C 1
ATOM 1012 O O . ALA A 1 136 ? -7.413 -3.200 22.596 1.00 68.75 136 ALA A O 1
ATOM 1013 N N . ARG A 1 137 ? -5.841 -3.805 21.106 1.00 69.38 137 ARG A N 1
ATOM 1014 C CA . ARG A 1 137 ? -5.226 -4.863 21.927 1.00 69.38 137 ARG A CA 1
ATOM 1015 C C . ARG A 1 137 ? -4.105 -4.369 22.839 1.00 69.38 137 ARG A C 1
ATOM 1017 O O . ARG A 1 137 ? -3.653 -5.127 23.693 1.00 69.38 137 ARG A O 1
ATOM 1024 N N . VAL A 1 138 ? -3.644 -3.133 22.664 1.00 72.62 138 VAL A N 1
ATOM 1025 C CA . VAL A 1 138 ? -2.449 -2.606 23.331 1.00 72.62 138 VAL A CA 1
ATOM 1026 C C . VAL A 1 138 ? -2.786 -1.344 24.130 1.00 72.62 138 VAL A C 1
ATOM 1028 O O . VAL A 1 138 ? -3.705 -0.594 23.805 1.00 72.62 138 VAL A O 1
ATOM 1031 N N . SER A 1 139 ? -2.084 -1.133 25.242 1.00 71.44 139 SER A N 1
ATOM 1032 C CA . SER A 1 139 ? -2.268 0.017 26.140 1.00 71.44 139 SER A CA 1
ATOM 1033 C C . SER A 1 139 ? -1.171 1.082 26.026 1.00 71.44 139 SER A C 1
ATOM 1035 O O . SER A 1 139 ? -1.343 2.168 26.566 1.00 71.44 139 SER A O 1
ATOM 1037 N N . ASP A 1 140 ? -0.076 0.802 25.313 1.00 75.75 140 ASP A N 1
ATOM 1038 C CA . ASP A 1 140 ? 1.047 1.721 25.091 1.00 75.75 140 ASP A CA 1
ATOM 1039 C C . ASP A 1 140 ? 1.160 2.120 23.608 1.00 75.75 140 ASP A C 1
ATOM 1041 O O . ASP A 1 140 ? 1.175 1.269 22.712 1.00 75.75 140 ASP A O 1
ATOM 1045 N N . VAL A 1 141 ? 1.278 3.427 23.353 1.00 73.44 141 VAL A N 1
ATOM 1046 C CA . VAL A 1 141 ? 1.441 4.029 22.020 1.00 73.44 141 VAL A CA 1
ATOM 1047 C C . VAL A 1 141 ? 2.662 3.455 21.298 1.00 73.44 141 VAL A C 1
ATOM 1049 O O . VAL A 1 141 ? 2.621 3.218 20.088 1.00 73.44 141 VAL A O 1
ATOM 1052 N N . ARG A 1 142 ? 3.757 3.203 22.027 1.00 79.19 142 ARG A N 1
ATOM 1053 C CA . ARG A 1 142 ? 4.994 2.664 21.439 1.00 79.19 142 ARG A CA 1
ATOM 1054 C C . ARG A 1 142 ? 4.834 1.218 20.991 1.00 79.19 142 ARG A C 1
ATOM 1056 O O . ARG A 1 142 ? 5.344 0.843 19.941 1.00 79.19 142 ARG A O 1
ATOM 1063 N N . ALA A 1 143 ? 4.125 0.411 21.771 1.00 80.12 143 ALA A N 1
ATOM 1064 C CA . ALA A 1 143 ? 3.870 -0.976 21.411 1.00 80.12 143 ALA A CA 1
ATOM 1065 C C . ALA A 1 143 ? 2.876 -1.073 20.239 1.00 80.12 143 ALA A C 1
ATOM 1067 O O . ALA A 1 143 ? 3.081 -1.884 19.336 1.00 80.12 143 ALA A O 1
ATOM 1068 N N . ALA A 1 144 ? 1.860 -0.202 20.190 1.00 75.25 144 ALA A N 1
ATOM 1069 C CA . ALA A 1 144 ? 0.939 -0.125 19.056 1.00 75.25 144 ALA A CA 1
ATOM 1070 C C . ALA A 1 144 ? 1.660 0.259 17.754 1.00 75.25 144 ALA A C 1
ATOM 1072 O O . ALA A 1 144 ? 1.486 -0.420 16.744 1.00 75.25 144 ALA A O 1
ATOM 1073 N N . SER A 1 145 ? 2.544 1.262 17.793 1.00 80.81 145 SER A N 1
ATOM 1074 C CA . SER A 1 145 ? 3.290 1.681 16.602 1.00 80.81 145 SER A CA 1
ATOM 1075 C C . SER A 1 145 ? 4.300 0.637 16.128 1.00 80.81 145 SER A C 1
ATOM 1077 O O . SER A 1 145 ? 4.474 0.478 14.924 1.00 80.81 145 SER A O 1
ATOM 1079 N N . GLN A 1 146 ? 4.930 -0.125 17.029 1.00 84.06 146 GLN A N 1
ATOM 1080 C CA . GLN A 1 146 ? 5.820 -1.230 16.648 1.00 84.06 146 GLN A CA 1
ATOM 1081 C C . GLN A 1 146 ? 5.061 -2.401 16.015 1.00 84.06 146 GLN A C 1
ATOM 1083 O O . GLN A 1 146 ? 5.501 -2.940 14.999 1.00 84.06 146 GLN A O 1
ATOM 1088 N N . LEU A 1 147 ? 3.907 -2.777 16.573 1.00 81.25 147 LEU A N 1
ATOM 1089 C CA . LEU A 1 147 ? 3.058 -3.807 15.968 1.00 81.25 147 LEU A CA 1
ATOM 1090 C C . LEU A 1 147 ? 2.495 -3.351 14.622 1.00 81.25 147 LEU A C 1
ATOM 1092 O O . LEU A 1 147 ? 2.477 -4.130 13.673 1.00 81.25 147 LEU A O 1
ATOM 1096 N N . GLY A 1 148 ? 2.089 -2.088 14.519 1.00 75.88 148 GLY A N 1
ATOM 1097 C CA . GLY A 1 148 ? 1.665 -1.489 13.261 1.00 75.88 148 GLY A CA 1
ATOM 1098 C C . GLY A 1 148 ? 2.808 -1.322 12.260 1.00 75.88 148 GLY A C 1
ATOM 1099 O O . GLY A 1 148 ? 2.581 -1.362 11.056 1.00 75.88 148 GLY A O 1
ATOM 1100 N N . ALA A 1 149 ? 4.057 -1.181 12.715 1.00 79.44 149 ALA A N 1
ATOM 1101 C CA . ALA A 1 149 ? 5.204 -1.134 11.816 1.00 79.44 149 ALA A CA 1
ATOM 1102 C C . ALA A 1 149 ? 5.374 -2.488 11.130 1.00 79.44 149 ALA A C 1
ATOM 1104 O O . ALA A 1 149 ? 5.648 -2.522 9.939 1.00 79.44 149 ALA A O 1
ATOM 1105 N N . LEU A 1 150 ? 5.087 -3.598 11.817 1.00 84.81 150 LEU A N 1
ATOM 1106 C CA . LEU A 1 150 ? 5.130 -4.952 11.255 1.00 84.81 150 LEU A CA 1
ATOM 1107 C C . LEU A 1 150 ? 4.280 -5.122 9.973 1.00 84.81 150 LEU A C 1
ATOM 1109 O O . LEU A 1 150 ? 4.511 -6.054 9.206 1.00 84.81 150 LEU A O 1
ATOM 1113 N N . MET A 1 151 ? 3.362 -4.191 9.690 1.00 76.94 151 MET A N 1
ATOM 1114 C CA . MET A 1 151 ? 2.568 -4.133 8.457 1.00 76.94 151 MET A CA 1
ATOM 1115 C C . MET A 1 151 ? 3.383 -3.853 7.191 1.00 76.94 151 MET A C 1
ATOM 1117 O O . MET A 1 151 ? 2.894 -4.099 6.091 1.00 76.94 151 MET A O 1
ATOM 1121 N N . PHE A 1 152 ? 4.640 -3.415 7.305 1.00 83.81 152 PHE A N 1
ATOM 1122 C CA . PHE A 1 152 ? 5.530 -3.311 6.145 1.00 83.81 152 PHE A CA 1
ATOM 1123 C C . PHE A 1 152 ? 6.005 -4.698 5.647 1.00 83.81 152 PHE A C 1
ATOM 1125 O O . PHE A 1 152 ? 6.414 -4.831 4.489 1.00 83.81 152 PHE A O 1
ATOM 1132 N N . LEU A 1 153 ? 5.931 -5.748 6.484 1.00 89.88 153 LEU A N 1
ATOM 1133 C CA . LEU A 1 153 ? 6.380 -7.105 6.144 1.00 89.88 153 LEU A CA 1
ATOM 1134 C C . LEU A 1 153 ? 5.665 -7.740 4.942 1.00 89.88 153 LEU A C 1
ATOM 1136 O O . LEU A 1 153 ? 6.382 -8.234 4.073 1.00 89.88 153 LEU A O 1
ATOM 1140 N N . PRO A 1 154 ? 4.319 -7.763 4.827 1.00 89.62 154 PRO A N 1
ATOM 1141 C CA . PRO A 1 154 ? 3.655 -8.357 3.664 1.00 89.62 154 PRO A CA 1
ATOM 1142 C C . PRO A 1 154 ? 4.088 -7.694 2.353 1.00 89.62 154 PRO A C 1
ATOM 1144 O O . PRO A 1 154 ? 4.394 -8.385 1.384 1.00 89.62 154 PRO A O 1
ATOM 1147 N N . PHE A 1 155 ? 4.213 -6.366 2.333 1.00 91.12 155 PHE A N 1
ATOM 1148 C CA . PHE A 1 155 ? 4.700 -5.647 1.156 1.00 91.12 155 PHE A CA 1
ATOM 1149 C C . PHE A 1 155 ? 6.174 -5.955 0.879 1.00 91.12 155 PHE A C 1
ATOM 1151 O O . PHE A 1 155 ? 6.554 -6.174 -0.267 1.00 91.12 155 PHE A O 1
ATOM 1158 N N . THR A 1 156 ? 7.000 -6.078 1.917 1.00 91.12 156 THR A N 1
ATOM 1159 C CA . THR A 1 156 ? 8.404 -6.490 1.758 1.00 91.12 156 THR A CA 1
ATOM 1160 C C . THR A 1 156 ? 8.524 -7.911 1.223 1.00 91.12 156 THR A C 1
ATOM 1162 O O . THR A 1 156 ? 9.383 -8.174 0.390 1.00 91.12 156 THR A O 1
ATOM 1165 N N . ALA A 1 157 ? 7.652 -8.828 1.641 1.00 92.00 157 ALA A N 1
ATOM 1166 C CA . ALA A 1 157 ? 7.623 -10.187 1.113 1.00 92.00 157 ALA A CA 1
ATOM 1167 C C . ALA A 1 157 ? 7.288 -10.199 -0.387 1.00 92.00 157 ALA A C 1
ATOM 1169 O O . ALA A 1 157 ? 7.936 -10.919 -1.143 1.00 92.00 157 ALA A O 1
ATOM 1170 N N . ILE A 1 158 ? 6.342 -9.361 -0.830 1.00 91.75 158 ILE A N 1
ATOM 1171 C CA . ILE A 1 158 ? 6.026 -9.180 -2.257 1.00 91.75 158 ILE A CA 1
ATOM 1172 C C . ILE A 1 158 ? 7.233 -8.611 -3.012 1.00 91.75 158 ILE A C 1
AT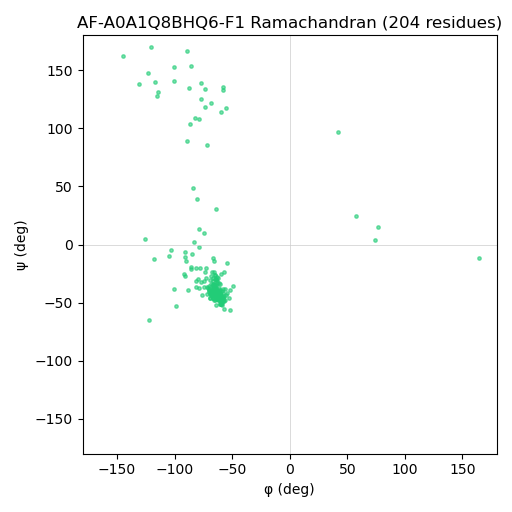OM 1174 O O . ILE A 1 158 ? 7.583 -9.125 -4.072 1.00 91.75 158 ILE A O 1
ATOM 1178 N N . TYR A 1 159 ? 7.898 -7.597 -2.455 1.00 91.94 159 TYR A N 1
ATOM 1179 C CA . TYR A 1 159 ? 9.112 -7.024 -3.040 1.00 91.94 159 TYR A CA 1
ATOM 1180 C C . TYR A 1 159 ? 10.219 -8.075 -3.203 1.00 91.94 159 TYR A C 1
ATOM 1182 O O . TYR A 1 159 ? 10.756 -8.246 -4.293 1.00 91.94 159 TYR A O 1
ATOM 1190 N N . VAL A 1 160 ? 10.518 -8.831 -2.142 1.00 92.06 160 VAL A N 1
ATOM 1191 C CA . VAL A 1 160 ? 11.541 -9.887 -2.169 1.00 92.06 160 VAL A CA 1
ATOM 1192 C C . VAL A 1 160 ? 11.164 -10.991 -3.156 1.00 92.06 160 VAL A C 1
ATOM 1194 O O . VAL A 1 160 ? 12.035 -11.457 -3.885 1.00 92.06 160 VAL A O 1
ATOM 1197 N N . ALA A 1 161 ? 9.886 -11.381 -3.229 1.00 90.88 161 ALA A N 1
ATOM 1198 C CA . ALA A 1 161 ? 9.389 -12.320 -4.238 1.00 90.88 161 ALA A CA 1
ATOM 1199 C C . ALA A 1 161 ? 9.593 -11.792 -5.672 1.00 90.88 161 ALA A C 1
ATOM 1201 O O . ALA A 1 161 ? 9.879 -12.579 -6.576 1.00 90.88 161 ALA A O 1
ATOM 1202 N N . GLY A 1 162 ? 9.496 -10.472 -5.851 1.00 88.75 162 GLY A N 1
ATOM 1203 C CA . GLY A 1 162 ? 9.890 -9.747 -7.056 1.00 88.75 162 GLY A CA 1
ATOM 1204 C C . GLY A 1 162 ? 11.354 -9.963 -7.430 1.00 88.75 162 GLY A C 1
ATOM 1205 O O . GLY A 1 162 ? 11.672 -10.436 -8.521 1.00 88.75 162 GLY A O 1
ATOM 1206 N N . GLU A 1 163 ? 12.244 -9.675 -6.484 1.00 87.06 163 GLU A N 1
ATOM 1207 C CA . GLU A 1 163 ? 13.698 -9.709 -6.687 1.00 87.06 163 GLU A CA 1
ATOM 1208 C C . GLU A 1 163 ? 14.253 -11.115 -6.942 1.00 87.06 163 GLU A C 1
ATOM 1210 O O . GLU A 1 163 ? 15.181 -11.284 -7.732 1.00 87.06 163 GLU A O 1
ATOM 1215 N N . ILE A 1 164 ? 13.681 -12.146 -6.312 1.00 89.88 164 ILE A N 1
ATOM 1216 C CA . ILE A 1 164 ? 14.086 -13.543 -6.553 1.00 89.88 164 ILE A CA 1
ATOM 1217 C C . ILE A 1 164 ? 13.412 -14.162 -7.788 1.00 89.88 164 ILE A C 1
ATOM 1219 O O . ILE A 1 164 ? 13.633 -15.337 -8.080 1.00 89.88 164 ILE A O 1
ATOM 1223 N N . GLY A 1 165 ? 12.594 -13.391 -8.512 1.00 85.12 165 GLY A N 1
ATOM 1224 C CA . GLY A 1 165 ? 11.953 -13.808 -9.759 1.00 85.12 165 GLY A CA 1
ATOM 1225 C C . GLY A 1 165 ? 10.753 -14.744 -9.593 1.00 85.12 165 GLY A C 1
ATOM 1226 O O . GLY A 1 165 ? 10.331 -15.354 -10.575 1.00 85.12 165 GLY A O 1
ATOM 1227 N N . LEU A 1 166 ? 10.186 -14.870 -8.385 1.00 88.06 166 LEU A N 1
ATOM 1228 C CA . LEU A 1 166 ? 8.935 -15.615 -8.167 1.00 88.06 166 LEU A CA 1
ATOM 1229 C C . LEU A 1 166 ? 7.738 -14.890 -8.786 1.00 88.06 166 LEU A C 1
ATOM 1231 O O . LEU A 1 166 ? 6.814 -15.528 -9.288 1.00 88.06 166 LEU A O 1
ATOM 1235 N N . ILE A 1 167 ? 7.742 -13.560 -8.712 1.00 86.31 167 ILE A N 1
ATOM 1236 C CA . ILE A 1 167 ? 6.687 -12.690 -9.231 1.00 86.31 167 ILE A CA 1
ATOM 1237 C C . ILE A 1 167 ? 7.369 -11.600 -10.052 1.00 86.31 167 ILE A C 1
ATOM 1239 O O . ILE A 1 167 ? 8.396 -11.076 -9.648 1.00 86.31 167 ILE A O 1
ATOM 1243 N N . SER A 1 168 ? 6.829 -11.239 -11.212 1.00 84.31 168 SER A N 1
ATOM 1244 C CA . SER A 1 168 ? 7.322 -10.060 -11.935 1.00 84.31 168 SER A CA 1
ATOM 1245 C C . SER A 1 168 ? 6.591 -8.818 -11.432 1.00 84.31 168 SER A C 1
ATOM 1247 O O . SER A 1 168 ? 5.373 -8.847 -11.295 1.00 84.31 168 SER A O 1
ATOM 1249 N N . LEU A 1 169 ? 7.302 -7.722 -11.164 1.00 84.75 169 LEU A N 1
ATOM 1250 C CA . LEU A 1 169 ? 6.696 -6.433 -10.796 1.00 84.75 169 LEU A CA 1
ATOM 1251 C C . LEU A 1 169 ? 6.287 -5.641 -12.048 1.00 84.75 169 LEU A C 1
ATOM 1253 O O . LEU A 1 169 ? 6.629 -4.470 -12.221 1.00 84.75 169 LEU A O 1
ATOM 1257 N N . ASP A 1 170 ? 5.591 -6.314 -12.960 1.00 86.75 170 ASP A N 1
ATOM 1258 C CA . ASP A 1 170 ? 4.990 -5.716 -14.141 1.00 86.75 170 ASP A CA 1
ATOM 1259 C C . ASP A 1 170 ? 3.568 -5.229 -13.840 1.00 86.75 170 ASP A C 1
ATOM 1261 O O . ASP A 1 170 ? 2.950 -5.563 -12.826 1.00 86.75 170 ASP A O 1
ATOM 1265 N N . THR A 1 171 ? 3.028 -4.422 -14.747 1.00 87.81 171 THR A N 1
ATOM 1266 C CA . THR A 1 171 ? 1.708 -3.808 -14.592 1.00 87.81 171 THR A CA 1
ATOM 1267 C C . THR A 1 171 ? 0.602 -4.834 -14.312 1.00 87.81 171 THR A C 1
ATOM 1269 O O . THR A 1 171 ? -0.241 -4.586 -13.452 1.00 87.81 171 THR A O 1
ATOM 1272 N N . ASN A 1 172 ? 0.599 -5.989 -14.989 1.00 89.94 172 ASN A N 1
ATOM 1273 C CA . ASN A 1 172 ? -0.476 -6.974 -14.834 1.00 89.94 172 ASN A CA 1
ATOM 1274 C C . ASN A 1 172 ? -0.447 -7.627 -13.449 1.00 89.94 172 ASN A C 1
ATOM 1276 O O . ASN A 1 172 ? -1.479 -7.693 -12.778 1.00 89.94 172 ASN A O 1
ATOM 1280 N N . ASN A 1 173 ? 0.728 -8.053 -12.986 1.00 89.94 173 ASN A N 1
ATOM 1281 C CA . ASN A 1 173 ? 0.864 -8.631 -11.652 1.00 89.94 173 ASN A CA 1
ATOM 1282 C C . ASN A 1 173 ? 0.572 -7.602 -10.556 1.00 89.94 173 ASN A C 1
ATOM 1284 O O . ASN A 1 173 ? -0.077 -7.938 -9.568 1.00 89.94 173 ASN A O 1
ATOM 1288 N N . LEU A 1 174 ? 0.963 -6.337 -10.739 1.00 91.25 174 LEU A N 1
ATOM 1289 C CA . LEU A 1 174 ? 0.624 -5.269 -9.795 1.00 91.25 174 LEU A CA 1
ATOM 1290 C C . LEU A 1 174 ? -0.882 -5.006 -9.708 1.00 91.25 174 LEU A C 1
ATOM 1292 O O . LEU A 1 174 ? -1.378 -4.721 -8.618 1.00 91.25 174 LEU A O 1
ATOM 1296 N N . LEU A 1 175 ? -1.626 -5.137 -10.810 1.00 91.50 175 LEU A N 1
ATOM 1297 C CA . LEU A 1 175 ? -3.090 -5.055 -10.786 1.00 91.50 175 LEU A CA 1
ATOM 1298 C C . LEU A 1 175 ? -3.702 -6.221 -10.004 1.00 91.50 175 LEU A C 1
ATOM 1300 O O . LEU A 1 175 ? -4.609 -6.000 -9.204 1.00 91.50 175 LEU A O 1
ATOM 1304 N N . ILE A 1 176 ? -3.180 -7.440 -10.178 1.00 92.88 176 ILE A N 1
ATOM 1305 C CA . ILE A 1 176 ? -3.620 -8.615 -9.409 1.00 92.88 176 ILE A CA 1
ATOM 1306 C C . ILE A 1 176 ? -3.331 -8.412 -7.918 1.00 92.88 176 ILE A C 1
ATOM 1308 O O . ILE A 1 176 ? -4.222 -8.594 -7.092 1.00 92.88 176 ILE A O 1
ATOM 1312 N N . ILE A 1 177 ? -2.116 -7.978 -7.569 1.00 92.38 177 ILE A N 1
ATOM 1313 C CA . ILE A 1 177 ? -1.735 -7.659 -6.186 1.00 92.38 177 ILE A CA 1
ATOM 1314 C C . ILE A 1 177 ? -2.661 -6.581 -5.616 1.00 92.38 177 ILE A C 1
ATOM 1316 O O . ILE A 1 177 ? -3.182 -6.749 -4.519 1.00 92.38 177 ILE A O 1
ATOM 1320 N N . SER A 1 178 ? -2.930 -5.513 -6.368 1.00 92.06 178 SER A N 1
ATOM 1321 C CA . SER A 1 178 ? -3.854 -4.456 -5.941 1.00 92.06 178 SER A CA 1
ATOM 1322 C C . SER A 1 178 ? -5.265 -4.992 -5.712 1.00 92.06 178 SER A C 1
ATOM 1324 O O . SER A 1 178 ? -5.893 -4.636 -4.723 1.00 92.06 178 SER A O 1
ATOM 1326 N N . ALA A 1 179 ? -5.760 -5.887 -6.571 1.00 92.50 179 ALA A N 1
ATOM 1327 C CA . ALA A 1 179 ? -7.065 -6.514 -6.382 1.00 92.50 179 ALA A CA 1
ATOM 1328 C C . ALA A 1 179 ? -7.111 -7.382 -5.113 1.00 92.50 179 ALA A C 1
ATOM 1330 O O . ALA A 1 179 ? -8.109 -7.362 -4.393 1.00 92.50 179 ALA A O 1
ATOM 1331 N N . ILE A 1 180 ? -6.027 -8.104 -4.808 1.00 93.38 180 ILE A N 1
ATOM 1332 C CA . ILE A 1 180 ? -5.900 -8.885 -3.571 1.00 93.38 180 ILE A CA 1
ATOM 1333 C C . ILE A 1 180 ? -5.899 -7.959 -2.351 1.00 93.38 180 ILE A C 1
ATOM 1335 O O . ILE A 1 180 ? -6.646 -8.209 -1.409 1.00 93.38 180 ILE A O 1
ATOM 1339 N N . VAL A 1 181 ? -5.106 -6.882 -2.369 1.00 92.06 181 VAL A N 1
ATOM 1340 C CA . VAL A 1 181 ? -5.061 -5.903 -1.269 1.00 92.06 181 VAL A CA 1
ATOM 1341 C C . VAL A 1 181 ? -6.430 -5.245 -1.080 1.00 92.06 181 VAL A C 1
ATOM 1343 O O . VAL A 1 181 ? -6.930 -5.226 0.036 1.00 92.06 181 VAL A O 1
ATOM 1346 N N . ALA A 1 182 ? -7.102 -4.831 -2.156 1.00 91.25 182 ALA A N 1
ATOM 1347 C CA . ALA A 1 182 ? -8.451 -4.272 -2.076 1.00 91.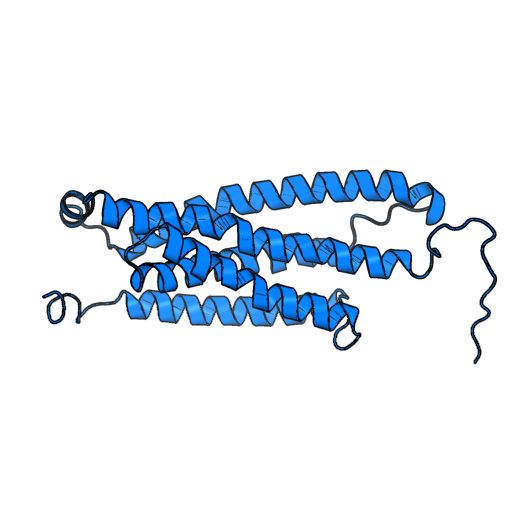25 182 ALA A CA 1
ATOM 1348 C C . ALA A 1 182 ? -9.471 -5.264 -1.491 1.00 91.25 182 ALA A C 1
ATOM 1350 O O . ALA A 1 182 ? -10.345 -4.882 -0.714 1.00 91.25 182 ALA A O 1
ATOM 1351 N N . ALA A 1 183 ? -9.373 -6.550 -1.840 1.00 91.19 183 ALA A N 1
ATOM 1352 C CA . ALA A 1 183 ? -10.216 -7.577 -1.237 1.00 91.19 183 ALA A CA 1
ATOM 1353 C C . ALA A 1 183 ? -9.929 -7.733 0.266 1.00 91.19 183 ALA A C 1
ATOM 1355 O O . ALA A 1 183 ? -10.868 -7.890 1.049 1.00 91.19 183 ALA A O 1
ATOM 1356 N N . LEU A 1 184 ? -8.657 -7.659 0.672 1.00 89.62 184 LEU A N 1
ATOM 1357 C CA . LEU A 1 184 ? -8.262 -7.677 2.080 1.00 89.62 184 LEU A CA 1
ATOM 1358 C C . LEU A 1 184 ? -8.796 -6.459 2.835 1.00 89.62 184 LEU A C 1
ATOM 1360 O O . LEU A 1 184 ? -9.347 -6.660 3.912 1.00 89.62 184 LEU A O 1
ATOM 1364 N N . ASP A 1 185 ? -8.723 -5.257 2.261 1.00 87.06 185 ASP A N 1
ATOM 1365 C CA . ASP A 1 185 ? -9.297 -4.036 2.846 1.00 87.06 185 ASP A CA 1
ATOM 1366 C C . ASP A 1 185 ? -10.803 -4.199 3.072 1.00 87.06 185 ASP A C 1
ATOM 1368 O O . ASP A 1 185 ? -11.313 -3.976 4.162 1.00 87.06 185 ASP A O 1
ATOM 1372 N N . VAL A 1 186 ? -11.548 -4.708 2.085 1.00 86.06 186 VAL A N 1
ATOM 1373 C CA . VAL A 1 186 ? -12.994 -4.943 2.255 1.00 86.06 186 VAL A CA 1
ATOM 1374 C C . VAL A 1 186 ? -13.284 -5.946 3.380 1.00 86.06 186 VAL A C 1
ATOM 1376 O O . VAL A 1 186 ? -14.259 -5.787 4.124 1.00 86.06 186 VAL A O 1
ATOM 1379 N N . VAL A 1 187 ? -12.469 -6.995 3.514 1.00 85.69 187 VAL A N 1
ATOM 1380 C CA . VAL A 1 187 ? -12.609 -7.992 4.586 1.00 85.69 187 VAL A CA 1
ATOM 1381 C C . VAL A 1 187 ? -12.257 -7.385 5.946 1.00 85.69 187 VAL A C 1
ATOM 1383 O O . VAL A 1 187 ? -13.014 -7.562 6.904 1.00 85.69 187 VAL A O 1
ATOM 1386 N N . LEU A 1 188 ? -11.149 -6.652 6.038 1.00 80.50 188 LEU A N 1
ATOM 1387 C CA . LEU A 1 188 ? -10.673 -6.017 7.263 1.00 80.50 188 LEU A CA 1
ATOM 1388 C C . LEU A 1 188 ? -11.607 -4.906 7.725 1.00 80.50 188 LEU A C 1
ATOM 1390 O O . LEU A 1 188 ? -11.947 -4.876 8.907 1.00 80.50 188 LEU A O 1
ATOM 1394 N N . PHE A 1 189 ? -12.138 -4.098 6.815 1.00 76.75 189 PHE A N 1
ATOM 1395 C CA . PHE A 1 189 ? -13.177 -3.119 7.105 1.00 76.75 189 PHE A CA 1
ATOM 1396 C C . PHE A 1 189 ? -14.407 -3.768 7.762 1.00 76.75 189 PHE A C 1
ATOM 1398 O O . PHE A 1 189 ? -14.943 -3.272 8.762 1.00 76.75 189 PHE A O 1
ATOM 1405 N N . ARG A 1 190 ? -14.844 -4.934 7.262 1.00 74.69 190 ARG A N 1
ATOM 1406 C CA . ARG A 1 190 ? -15.945 -5.703 7.875 1.00 74.69 190 ARG A CA 1
ATOM 1407 C C . ARG A 1 190 ? -15.579 -6.259 9.253 1.00 74.69 190 ARG A C 1
ATOM 1409 O O . ARG A 1 190 ? -16.420 -6.247 10.148 1.00 74.69 190 ARG A O 1
ATOM 1416 N N . ILE A 1 191 ? -14.346 -6.725 9.447 1.00 71.19 191 ILE A N 1
ATOM 1417 C CA . ILE A 1 191 ? -13.872 -7.226 10.748 1.00 71.19 191 ILE A CA 1
ATOM 1418 C C . ILE A 1 191 ? -13.743 -6.083 11.759 1.00 71.19 191 ILE A C 1
ATOM 1420 O O . ILE A 1 191 ? -14.158 -6.233 12.907 1.00 71.19 191 ILE A O 1
ATOM 1424 N N . SER A 1 192 ? -13.209 -4.938 11.341 1.00 64.44 192 SER A N 1
ATOM 1425 C CA . SER A 1 192 ? -13.062 -3.734 12.158 1.00 64.44 192 SER A CA 1
ATOM 1426 C C . SER A 1 192 ? -14.433 -3.254 12.638 1.00 64.44 192 SER A C 1
ATOM 1428 O O . SER A 1 192 ? -14.679 -3.162 13.839 1.00 64.44 192 SER A O 1
ATOM 1430 N N . THR A 1 193 ? -15.394 -3.099 11.723 1.00 63.09 193 THR A N 1
ATOM 1431 C CA . THR A 1 193 ? -16.773 -2.721 12.080 1.00 63.09 193 THR A CA 1
ATOM 1432 C C . THR A 1 193 ? -17.490 -3.762 12.950 1.00 63.09 193 THR A C 1
ATOM 1434 O O . THR A 1 193 ? -18.278 -3.378 13.814 1.00 63.09 193 THR A O 1
ATOM 1437 N N . ALA A 1 194 ? -17.213 -5.060 12.781 1.00 59.94 194 ALA A N 1
ATOM 1438 C CA . ALA A 1 194 ? -17.744 -6.118 13.646 1.00 59.94 194 ALA A CA 1
ATOM 1439 C C . ALA A 1 194 ? -17.104 -6.124 15.046 1.00 59.94 194 ALA A C 1
ATOM 1441 O O . ALA A 1 194 ? -17.804 -6.333 16.029 1.00 59.94 194 ALA A O 1
ATOM 1442 N N . THR A 1 195 ? -15.805 -5.830 15.150 1.00 56.94 195 THR A N 1
ATOM 1443 C CA . THR A 1 195 ? -15.080 -5.717 16.431 1.00 56.94 195 THR A CA 1
ATOM 1444 C C . THR A 1 195 ? -15.601 -4.542 17.267 1.00 56.94 195 THR A C 1
ATOM 1446 O O . THR A 1 195 ? -15.598 -4.607 18.492 1.00 56.94 195 THR A O 1
ATOM 1449 N N . PHE A 1 196 ? -16.100 -3.488 16.612 1.00 53.59 196 PHE A N 1
ATOM 1450 C CA . PHE A 1 196 ? -16.691 -2.316 17.268 1.00 53.59 196 PHE A CA 1
ATOM 1451 C C . PHE A 1 196 ? -18.205 -2.414 17.524 1.00 53.59 196 PHE A C 1
ATOM 1453 O O . PHE A 1 196 ? -18.755 -1.613 18.284 1.00 53.59 196 PHE A O 1
ATOM 1460 N N . ARG A 1 197 ? -18.923 -3.367 16.917 1.00 50.66 197 ARG A N 1
ATOM 1461 C CA . ARG A 1 197 ? -20.384 -3.454 17.054 1.00 50.66 197 ARG A CA 1
ATOM 1462 C C . ARG A 1 197 ? -20.800 -4.257 18.291 1.00 50.66 197 ARG A C 1
ATOM 1464 O O . ARG A 1 197 ? -20.801 -5.477 18.264 1.00 50.66 197 ARG A O 1
ATOM 1471 N N . ARG A 1 198 ? -21.232 -3.497 19.310 1.00 48.97 198 ARG A N 1
ATOM 1472 C CA . ARG A 1 198 ? -22.319 -3.776 20.275 1.00 48.97 198 ARG A CA 1
ATOM 1473 C C . ARG A 1 198 ? -22.393 -5.208 20.823 1.00 48.97 198 ARG A C 1
ATOM 1475 O O . ARG A 1 198 ? -23.010 -6.042 20.182 1.00 48.97 198 ARG A O 1
ATOM 1482 N N . ASP A 1 199 ? -21.821 -5.445 22.011 1.00 44.38 199 ASP A N 1
ATOM 1483 C CA . ASP A 1 199 ? -22.499 -6.123 23.149 1.00 44.38 199 ASP A CA 1
ATOM 1484 C C . ASP A 1 199 ? -21.534 -6.609 24.262 1.00 44.38 199 ASP A C 1
ATOM 1486 O O . ASP A 1 199 ? -21.985 -6.899 25.366 1.00 44.38 199 ASP A O 1
ATOM 1490 N N . GLU A 1 200 ? -20.205 -6.627 24.067 1.00 44.72 200 GLU A N 1
ATOM 1491 C CA . GLU A 1 200 ? -19.264 -7.136 25.101 1.00 44.72 200 GLU A CA 1
ATOM 1492 C C . GLU A 1 200 ? -18.495 -6.073 25.916 1.00 44.72 200 GLU A C 1
ATOM 1494 O O . GLU A 1 200 ? -17.819 -6.415 26.889 1.00 44.72 200 GLU A O 1
ATOM 1499 N N . ILE A 1 201 ? -18.615 -4.774 25.607 1.00 50.25 201 ILE A N 1
ATOM 1500 C CA . ILE A 1 201 ? -17.925 -3.729 26.398 1.00 50.25 201 ILE A CA 1
ATOM 1501 C C . ILE A 1 201 ? -18.501 -3.619 27.825 1.00 50.25 201 ILE A C 1
ATOM 1503 O O . ILE A 1 201 ? -17.780 -3.243 28.745 1.00 50.25 201 ILE A O 1
ATOM 1507 N N . LEU A 1 202 ? -19.752 -4.040 28.053 1.00 46.22 202 LEU A N 1
ATOM 1508 C CA . LEU A 1 202 ? -20.390 -3.999 29.377 1.00 46.22 202 LEU A CA 1
ATOM 1509 C C . LEU A 1 202 ? -20.092 -5.211 30.279 1.00 46.22 202 LEU A C 1
ATOM 1511 O O . LEU A 1 202 ? -20.466 -5.180 31.449 1.00 46.22 202 LEU A O 1
ATOM 1515 N N . THR A 1 203 ? -19.434 -6.272 29.793 1.00 52.25 203 THR A N 1
ATOM 1516 C CA . THR A 1 203 ? -19.260 -7.513 30.582 1.00 52.25 203 THR A CA 1
ATOM 1517 C C . THR A 1 203 ? -17.812 -7.891 30.895 1.00 52.25 203 THR A C 1
ATOM 1519 O O . THR A 1 203 ? -17.600 -8.734 31.768 1.00 52.25 203 THR A O 1
ATOM 1522 N N . LYS A 1 204 ? -16.806 -7.275 30.255 1.00 46.81 204 LYS A N 1
ATOM 1523 C CA . LYS A 1 204 ? -15.385 -7.648 30.447 1.00 46.81 204 LYS A CA 1
ATOM 1524 C C . LYS A 1 204 ? -14.421 -6.533 30.854 1.00 46.81 204 LYS A C 1
ATOM 1526 O O . LYS A 1 204 ? -13.233 -6.809 30.990 1.00 46.81 204 LYS A O 1
ATOM 1531 N N . TRP A 1 205 ? -14.896 -5.318 31.118 1.00 43.66 205 TRP A N 1
ATOM 1532 C CA . TRP A 1 205 ? -14.063 -4.296 31.758 1.00 43.66 205 TRP A CA 1
ATOM 1533 C C . TRP A 1 205 ? -14.186 -4.405 33.280 1.00 43.66 205 TRP A C 1
ATOM 1535 O O . TRP A 1 205 ? -15.060 -3.798 33.898 1.00 43.66 205 TRP A O 1
ATOM 1545 N N . LYS A 1 206 ? -13.317 -5.236 33.861 1.00 36.22 206 LYS A N 1
ATOM 1546 C CA . LYS A 1 206 ? -12.973 -5.227 35.283 1.00 36.22 206 LYS A CA 1
ATOM 1547 C C . LYS A 1 206 ? -11.491 -4.919 35.427 1.00 36.22 206 LYS A C 1
ATOM 1549 O O . LYS A 1 206 ? -10.722 -5.435 34.586 1.00 36.22 206 LYS A O 1
#

Nearest PDB structures (foldseek):
  7xge-assembly3_E  TM=3.657E-01  e=3.007E+00  synthetic construct
  7xgf-assembly2_D  TM=2.478E-01  e=1.046E+00  synthetic construct
  7jh5-assembly2_B  TM=2.128E-01  e=3.309E+00  synthetic construct
  3hen-assembly1_A  TM=1.786E-01  e=5.610E+00  Equus caballus

Foldseek 3Di:
DDDDPPDDPDPDDALVCVLQVVLLVLLVLLLQLLQQLLLQLLCLQLVCVVVVVVVVVVVDPDAPVVVSVVSLVVSNVVSLVVSVVVVVVVLVVCQVVCCVNNVDRSPPDLLSVLVNVFSSSLSNLLLSLVLLVLSVVDNDSVSSSVVSNCSSVVSVVVSVCCVVVVDPSDNVSSVVVSVVSVVVSVVSVVVSVVVRDDDCPVPPDD